Protein AF-A0A8H4UFB1-F1 (afdb_monomer_lite)

Foldseek 3Di:
DDDDDDDDDDDDDDDDDDDDDDDDDDDDDDDDDDDDDDDPDPDPPDPPPPPDPDPPDAAEDECEEAECEEDERHAAECYEYECYEYEQYAYHYNYEYECYEYENYAEAENYEYYCYEYYQYAEYYCYEAYVYEHYNYQEYEQYEHEVYEAECHAYYECYEHELYEYENYDYYVYHYYNYHYDPDD

Radius of gyration: 27.11 Å; chains: 1; bounding box: 73×38×90 Å

Secondary structure (DSSP, 8-state):
----------------------------------------------------------EEEES-EEES-EEESEEEES-EEES-EEEEESEEES-EEES-EEEEEEEEES-EEES-EEEEEEEEES-EEES-EEEEEEEEES-EEES-EEEEEEEEES-EEES-EEEEEEEES-EEES-EEES--

pLDDT: mean 78.72, std 26.55, range [27.14, 98.56]

Structure (mmCIF, N/CA/C/O backbone):
data_AF-A0A8H4UFB1-F1
#
_entry.id   AF-A0A8H4UFB1-F1
#
loop_
_atom_site.group_PDB
_atom_site.id
_atom_site.type_symbol
_atom_site.label_atom_id
_atom_site.label_alt_id
_atom_site.label_comp_id
_atom_site.label_asym_id
_atom_site.label_entity_id
_atom_site.label_seq_id
_atom_site.pdbx_PDB_ins_code
_atom_site.Cartn_x
_atom_site.Cartn_y
_atom_site.Cartn_z
_atom_site.occupancy
_atom_site.B_iso_or_equiv
_atom_site.auth_seq_id
_atom_site.auth_comp_id
_atom_site.auth_asym_id
_atom_site.auth_atom_id
_atom_site.pdbx_PDB_model_num
ATOM 1 N N . MET A 1 1 ? 54.591 18.131 34.976 1.00 41.69 1 MET A N 1
ATOM 2 C CA . MET A 1 1 ? 54.848 16.981 34.087 1.00 41.69 1 MET A CA 1
ATOM 3 C C . MET A 1 1 ? 53.946 17.125 32.877 1.00 41.69 1 MET A C 1
ATOM 5 O O . MET A 1 1 ? 52.737 17.210 33.040 1.00 41.69 1 MET A O 1
ATOM 9 N N . HIS A 1 2 ? 54.560 17.275 31.706 1.00 42.22 2 HIS A N 1
ATOM 10 C CA . HIS A 1 2 ? 53.912 17.339 30.399 1.00 42.22 2 HIS A CA 1
ATOM 11 C C . HIS A 1 2 ? 53.261 15.997 30.060 1.00 42.22 2 HIS A C 1
ATOM 13 O O . HIS A 1 2 ? 53.947 14.981 30.110 1.00 42.22 2 HIS A O 1
ATOM 19 N N . LEU A 1 3 ? 51.997 16.007 29.632 1.00 43.81 3 LEU A N 1
ATOM 20 C CA . LEU A 1 3 ? 51.425 14.931 28.824 1.00 43.81 3 LEU A CA 1
ATOM 21 C C . LEU A 1 3 ? 50.651 15.543 27.654 1.00 43.81 3 LEU A C 1
ATOM 23 O O . LEU A 1 3 ? 49.677 16.275 27.809 1.00 43.81 3 LEU A O 1
ATOM 27 N N . SER A 1 4 ? 51.197 15.278 26.479 1.00 39.12 4 SER A N 1
ATOM 28 C CA . SER A 1 4 ? 50.782 15.660 25.138 1.00 39.12 4 SER A CA 1
ATOM 29 C C . SER A 1 4 ? 49.838 14.613 24.524 1.00 39.12 4 SER A C 1
ATOM 31 O O . SER A 1 4 ? 50.168 13.438 24.589 1.00 39.12 4 SER A O 1
ATOM 33 N N . HIS A 1 5 ? 48.727 15.082 23.923 1.00 43.12 5 HIS A N 1
ATOM 34 C CA . HIS A 1 5 ? 48.086 14.712 22.631 1.00 43.12 5 HIS A CA 1
ATOM 35 C C . HIS A 1 5 ? 47.983 13.221 22.194 1.00 43.12 5 HIS A C 1
ATOM 37 O O . HIS A 1 5 ? 48.953 12.480 22.313 1.00 43.12 5 HIS A O 1
ATOM 43 N N . PRO A 1 6 ? 46.860 12.786 21.562 1.00 46.06 6 PRO A N 1
ATOM 44 C CA . PRO A 1 6 ? 46.657 13.102 20.137 1.00 46.06 6 PRO A CA 1
ATOM 45 C C . PRO A 1 6 ? 45.219 13.404 19.661 1.00 46.06 6 PRO A C 1
ATOM 47 O O . PRO A 1 6 ? 44.218 13.118 20.311 1.00 46.06 6 PRO A O 1
ATOM 50 N N . HIS A 1 7 ? 45.191 14.040 18.486 1.00 46.66 7 HIS A N 1
ATOM 51 C CA . HIS A 1 7 ? 44.065 14.550 17.698 1.00 46.66 7 HIS A CA 1
ATOM 52 C C . HIS A 1 7 ? 43.175 13.475 17.034 1.00 46.66 7 HIS A C 1
ATOM 54 O O . HIS A 1 7 ? 43.612 12.340 16.844 1.00 46.66 7 HIS A O 1
ATOM 60 N N . PRO A 1 8 ? 41.957 13.860 16.594 1.00 41.97 8 PRO A N 1
ATOM 61 C CA . PRO A 1 8 ? 41.052 13.025 15.806 1.00 41.97 8 PRO A CA 1
ATOM 62 C C . PRO A 1 8 ? 41.417 13.006 14.308 1.00 41.97 8 PRO A C 1
ATOM 64 O O . PRO A 1 8 ? 41.731 14.037 13.713 1.00 41.97 8 PRO A O 1
ATOM 67 N N . HIS A 1 9 ? 41.326 11.830 13.678 1.00 36.53 9 HIS A N 1
ATOM 68 C CA . HIS A 1 9 ? 41.533 11.651 12.239 1.00 36.53 9 HIS A CA 1
ATOM 69 C C . HIS A 1 9 ? 40.353 12.201 11.420 1.00 36.53 9 HIS A C 1
ATOM 71 O O . HIS A 1 9 ? 39.248 11.662 11.442 1.00 36.53 9 HIS A O 1
ATOM 77 N N . SER A 1 10 ? 40.635 13.256 10.656 1.00 36.16 10 SER A N 1
ATOM 78 C CA . SER A 1 10 ? 39.862 13.750 9.516 1.00 36.16 10 SER A CA 1
ATOM 79 C C . SER A 1 10 ? 40.487 13.184 8.239 1.00 36.16 10 SER A C 1
ATOM 81 O O . SER A 1 10 ? 41.651 13.457 7.958 1.00 36.16 10 SER A O 1
ATOM 83 N N . HIS A 1 11 ? 39.736 12.402 7.463 1.00 35.47 11 HIS A N 1
ATOM 84 C CA . HIS A 1 11 ? 40.113 12.048 6.092 1.00 35.47 11 HIS A CA 1
ATOM 85 C C . HIS A 1 11 ? 39.115 12.681 5.123 1.00 35.47 11 HIS A C 1
ATOM 87 O O . HIS A 1 11 ? 38.160 12.056 4.663 1.00 35.47 11 HIS A O 1
ATOM 93 N N . ALA A 1 12 ? 39.353 13.960 4.835 1.00 37.94 12 ALA A N 1
ATOM 94 C CA . ALA A 1 12 ? 38.847 14.629 3.649 1.00 37.94 12 ALA A CA 1
ATOM 95 C C . ALA A 1 12 ? 39.772 14.318 2.461 1.00 37.94 12 ALA A C 1
ATOM 97 O O . ALA A 1 12 ? 40.995 14.289 2.580 1.00 37.94 12 ALA A O 1
ATOM 98 N N . ARG A 1 13 ? 39.134 14.026 1.328 1.00 35.81 13 ARG A N 1
ATOM 99 C CA . ARG A 1 13 ? 39.710 13.719 0.018 1.00 35.81 13 ARG A CA 1
ATOM 100 C C . ARG A 1 13 ? 40.421 14.932 -0.576 1.00 35.81 13 ARG A C 1
ATOM 102 O O . ARG A 1 13 ? 39.779 15.963 -0.706 1.00 35.81 13 ARG A O 1
ATOM 109 N N . GLU A 1 14 ? 41.625 14.739 -1.102 1.00 33.53 14 GLU A N 1
ATOM 110 C CA . GLU A 1 14 ? 42.202 15.578 -2.159 1.00 33.53 14 GLU A CA 1
ATOM 111 C C . GLU A 1 14 ? 43.197 14.747 -2.983 1.00 33.53 14 GLU A C 1
ATOM 113 O O . GLU A 1 14 ? 44.271 14.401 -2.506 1.00 33.53 14 GLU A O 1
ATOM 118 N N . ILE A 1 15 ? 42.832 14.413 -4.226 1.00 38.12 15 ILE A N 1
ATOM 119 C CA . ILE A 1 15 ? 43.792 14.182 -5.313 1.00 38.12 15 ILE A CA 1
ATOM 120 C C . ILE A 1 15 ? 43.252 14.916 -6.545 1.00 38.12 15 ILE A C 1
ATOM 122 O O . ILE A 1 15 ? 42.325 14.464 -7.213 1.00 38.12 15 ILE A O 1
ATOM 126 N N . LEU A 1 16 ? 43.813 16.112 -6.718 1.00 35.31 16 LEU A N 1
ATOM 127 C CA . LEU A 1 16 ? 44.251 16.782 -7.943 1.00 35.31 16 LEU A CA 1
ATOM 128 C C . LEU A 1 16 ? 43.458 16.575 -9.242 1.00 35.31 16 LEU A C 1
ATOM 130 O O . LEU A 1 16 ? 43.512 15.542 -9.905 1.00 35.31 16 LEU A O 1
ATOM 134 N N . ALA A 1 17 ? 42.859 17.689 -9.662 1.00 31.62 17 ALA A N 1
ATOM 135 C CA . ALA A 1 17 ? 42.591 18.027 -11.045 1.00 31.62 17 ALA A CA 1
ATOM 136 C C . ALA A 1 17 ? 43.898 18.247 -11.825 1.00 31.62 17 ALA A C 1
ATOM 138 O O . ALA A 1 17 ? 44.827 18.896 -11.345 1.00 31.62 17 ALA A O 1
ATOM 139 N N . SER A 1 18 ? 43.942 17.756 -13.057 1.00 33.78 18 SER A N 1
ATOM 140 C CA . SER A 1 18 ? 44.648 18.381 -14.179 1.00 33.78 18 SER A CA 1
ATOM 141 C C . SER A 1 18 ? 44.266 17.634 -15.453 1.00 33.78 18 SER A C 1
ATOM 143 O O . SER A 1 18 ? 44.433 16.424 -15.537 1.00 33.78 18 SER A O 1
ATOM 145 N N . ILE A 1 19 ? 43.693 18.354 -16.415 1.00 36.75 19 ILE A N 1
ATOM 146 C CA . ILE A 1 19 ? 44.177 18.477 -17.798 1.00 36.75 19 ILE A CA 1
ATOM 147 C C . ILE A 1 19 ? 43.151 19.317 -18.575 1.00 36.75 19 ILE A C 1
ATOM 149 O O . ILE A 1 19 ? 41.950 19.052 -18.565 1.00 36.75 19 ILE A O 1
ATOM 153 N N . ASN A 1 20 ? 43.690 20.375 -19.178 1.00 32.12 20 ASN A N 1
ATOM 154 C CA . ASN A 1 20 ? 43.065 21.378 -20.030 1.00 32.12 20 ASN A CA 1
ATOM 155 C C . ASN A 1 20 ? 42.169 20.790 -21.127 1.00 32.12 20 ASN A C 1
ATOM 157 O O . ASN A 1 20 ? 42.576 19.872 -21.834 1.00 32.12 20 ASN A O 1
ATOM 161 N N . ASN A 1 21 ? 41.019 21.432 -21.340 1.00 33.84 21 ASN A N 1
ATOM 162 C CA . ASN A 1 21 ? 40.306 21.418 -22.611 1.00 33.84 21 ASN A CA 1
ATOM 163 C C . ASN A 1 21 ? 40.541 22.766 -23.291 1.00 33.84 21 ASN A C 1
ATOM 165 O O . ASN A 1 21 ? 40.002 23.775 -22.841 1.00 33.84 21 ASN A O 1
ATOM 169 N N . ASP A 1 22 ? 41.308 22.751 -24.376 1.00 32.09 22 ASP A N 1
ATOM 170 C CA . ASP A 1 22 ? 41.327 23.824 -25.360 1.00 32.09 22 ASP A CA 1
ATOM 171 C C . ASP A 1 22 ? 40.621 23.359 -26.639 1.00 32.09 22 ASP A C 1
ATOM 173 O O . ASP A 1 22 ? 40.807 22.236 -27.105 1.00 32.09 22 ASP A O 1
ATOM 177 N N . HIS A 1 23 ? 39.907 24.319 -27.229 1.00 30.39 23 HIS A N 1
ATOM 178 C CA . HIS A 1 23 ? 39.699 24.486 -28.668 1.00 30.39 23 HIS A CA 1
ATOM 179 C C . HIS A 1 23 ? 38.410 23.936 -29.330 1.00 30.39 23 HIS A C 1
ATOM 181 O O . HIS A 1 23 ? 38.369 22.865 -29.924 1.00 30.39 23 HIS A O 1
ATOM 187 N N . LEU A 1 24 ? 37.410 24.828 -29.307 1.00 30.00 24 LEU A N 1
ATOM 188 C CA . LEU A 1 24 ? 36.665 25.409 -30.443 1.00 30.00 24 LEU A CA 1
ATOM 189 C C . LEU A 1 24 ? 35.664 24.594 -31.294 1.00 30.00 24 LEU A C 1
ATOM 191 O O . LEU A 1 24 ? 35.917 23.545 -31.871 1.00 30.00 24 LEU A O 1
ATOM 195 N N . THR A 1 25 ? 34.520 25.270 -31.408 1.00 34.88 25 THR A N 1
ATOM 196 C CA . THR A 1 25 ? 33.364 25.208 -32.311 1.00 34.88 25 THR A CA 1
ATOM 197 C C . THR A 1 25 ? 33.674 25.082 -33.808 1.00 34.88 25 THR A C 1
ATOM 199 O O . THR A 1 25 ? 34.645 25.680 -34.264 1.00 34.88 25 THR A O 1
ATOM 202 N N . CYS A 1 26 ? 32.757 24.481 -34.585 1.00 27.14 26 CYS A N 1
ATOM 203 C CA . CYS A 1 26 ? 32.025 25.170 -35.670 1.00 27.14 26 CYS A CA 1
ATOM 204 C C . CYS A 1 26 ? 30.972 24.275 -36.364 1.00 27.14 26 CYS A C 1
ATOM 206 O O . CYS A 1 26 ? 31.067 23.052 -36.369 1.00 27.14 26 CYS A O 1
ATOM 208 N N . GLU A 1 27 ? 29.955 24.954 -36.894 1.00 33.03 27 GLU A N 1
ATOM 209 C CA . GLU A 1 27 ? 28.667 24.506 -37.444 1.00 33.03 27 GLU A CA 1
ATOM 210 C C . GLU A 1 27 ? 28.698 23.776 -38.815 1.00 33.03 27 GLU A C 1
ATOM 212 O O . GLU A 1 27 ? 29.749 23.718 -39.455 1.00 33.03 27 GLU A O 1
ATOM 217 N N . PRO A 1 28 ? 27.550 23.216 -39.277 1.00 43.28 28 PRO A N 1
ATOM 218 C CA . PRO A 1 28 ? 27.458 22.311 -40.423 1.00 43.28 28 PRO A CA 1
ATOM 219 C C . PRO A 1 28 ? 26.844 22.959 -41.676 1.00 43.28 28 PRO A C 1
ATOM 221 O O . PRO A 1 28 ? 25.784 23.564 -41.587 1.00 43.28 28 PRO A O 1
ATOM 224 N N . GLU A 1 29 ? 27.383 22.692 -42.870 1.00 31.06 29 GLU A N 1
ATOM 225 C CA . GLU A 1 29 ? 26.638 22.857 -44.130 1.00 31.06 29 GLU A CA 1
ATOM 226 C C . GLU A 1 29 ? 27.119 21.882 -45.216 1.00 31.06 29 GLU A C 1
ATOM 228 O O . GLU A 1 29 ? 28.295 21.840 -45.565 1.00 31.06 29 GLU A O 1
ATOM 233 N N . THR A 1 30 ? 26.201 21.111 -45.804 1.00 31.91 30 THR A N 1
ATOM 234 C CA . THR A 1 30 ? 25.749 21.302 -47.199 1.00 31.91 30 THR A CA 1
ATOM 235 C C . THR A 1 30 ? 24.751 20.213 -47.606 1.00 31.91 30 THR A C 1
ATOM 237 O O . THR A 1 30 ? 24.888 19.031 -47.304 1.00 31.91 30 THR A O 1
ATOM 240 N N . LYS A 1 31 ? 23.692 20.661 -48.284 1.00 36.84 31 LYS A N 1
ATOM 241 C CA . LYS A 1 31 ? 22.629 19.858 -48.896 1.00 36.84 31 LYS A CA 1
ATOM 242 C C . LYS A 1 31 ? 23.105 19.296 -50.236 1.00 36.84 31 LYS A C 1
ATOM 244 O O . LYS A 1 31 ? 23.697 20.030 -51.024 1.00 36.84 31 LYS A O 1
ATOM 249 N N . THR A 1 32 ? 22.688 18.083 -50.590 1.00 32.41 32 THR A N 1
ATOM 250 C CA . THR A 1 32 ? 22.491 17.707 -52.000 1.00 32.41 32 THR A CA 1
ATOM 251 C C . THR A 1 32 ? 21.340 16.712 -52.113 1.00 32.41 32 THR A C 1
ATOM 253 O O . THR A 1 32 ? 21.101 15.913 -51.211 1.00 32.41 32 THR A O 1
ATOM 256 N N . LYS A 1 33 ? 20.556 16.886 -53.176 1.00 34.69 33 LYS A N 1
ATOM 257 C CA . LYS A 1 33 ? 19.257 16.272 -53.442 1.00 34.69 33 LYS A CA 1
ATOM 258 C C . LYS A 1 33 ? 19.380 14.944 -54.202 1.00 34.69 33 LYS A C 1
ATOM 260 O O . LYS A 1 33 ? 20.370 14.705 -54.882 1.00 34.69 33 LYS A O 1
ATOM 265 N N . ASP A 1 34 ? 18.251 14.240 -54.165 1.00 30.45 34 ASP A N 1
ATOM 266 C CA . ASP A 1 34 ? 17.651 13.391 -55.200 1.00 30.45 34 ASP A CA 1
ATOM 267 C C . ASP A 1 34 ? 17.823 11.865 -55.152 1.00 30.45 34 ASP A C 1
ATOM 269 O O . ASP A 1 34 ? 18.910 11.295 -55.142 1.00 30.45 34 ASP A O 1
ATOM 273 N N . SER A 1 35 ? 16.641 11.259 -55.312 1.00 34.88 35 SER A N 1
ATOM 274 C CA . SER A 1 35 ? 16.303 9.971 -55.921 1.00 34.88 35 SER A CA 1
ATOM 275 C C . SER A 1 35 ? 15.863 8.841 -54.987 1.00 34.88 35 SER A C 1
ATOM 277 O O . SER A 1 35 ? 16.214 8.758 -53.815 1.00 34.88 35 SER A O 1
ATOM 279 N N . ALA A 1 36 ? 14.921 8.079 -55.530 1.00 35.62 36 ALA A N 1
ATOM 280 C CA . ALA A 1 36 ? 13.810 7.447 -54.853 1.00 35.62 36 ALA A CA 1
ATOM 281 C C . ALA A 1 36 ? 14.015 5.953 -54.581 1.00 35.62 36 ALA A C 1
ATOM 283 O O . ALA A 1 36 ? 14.754 5.275 -55.285 1.00 35.62 36 ALA A O 1
ATOM 284 N N . ASP A 1 37 ? 13.198 5.492 -53.635 1.00 33.91 37 ASP A N 1
ATOM 285 C CA . ASP A 1 37 ? 12.622 4.155 -53.497 1.00 33.91 37 ASP A CA 1
ATOM 286 C C . ASP A 1 37 ? 13.503 2.947 -53.139 1.00 33.91 37 ASP A C 1
ATOM 288 O O . ASP A 1 37 ? 14.612 2.749 -53.614 1.00 33.91 37 ASP A O 1
ATOM 292 N N . LEU A 1 38 ? 12.874 2.081 -52.330 1.00 37.94 38 LEU A N 1
ATOM 293 C CA . LEU A 1 38 ? 13.265 0.717 -51.948 1.00 37.94 38 LEU A CA 1
ATOM 294 C C . LEU A 1 38 ? 14.374 0.578 -50.890 1.00 37.94 38 LEU A C 1
ATOM 296 O O . LEU A 1 38 ? 15.530 0.296 -51.180 1.00 37.94 38 LEU A O 1
ATOM 300 N N . ASN A 1 39 ? 13.975 0.612 -49.614 1.00 35.47 39 ASN A N 1
ATOM 301 C CA . ASN A 1 39 ? 13.876 -0.601 -48.783 1.00 35.47 39 ASN A CA 1
ATOM 302 C C . ASN A 1 39 ? 13.649 -0.238 -47.311 1.00 35.47 39 ASN A C 1
ATOM 304 O O . ASN A 1 39 ? 14.507 0.303 -46.618 1.00 35.47 39 ASN A O 1
ATOM 308 N N . ARG A 1 40 ? 12.462 -0.598 -46.816 1.00 41.53 40 ARG A N 1
ATOM 309 C CA . ARG A 1 40 ? 12.080 -0.563 -45.405 1.00 41.53 40 ARG A CA 1
ATOM 310 C C . ARG A 1 40 ? 12.801 -1.690 -44.662 1.00 41.53 40 ARG A C 1
ATOM 312 O O . ARG A 1 40 ? 12.218 -2.729 -44.381 1.00 41.53 40 ARG A O 1
ATOM 319 N N . VAL A 1 41 ? 14.061 -1.459 -44.323 1.00 38.38 41 VAL A N 1
ATOM 320 C CA . VAL A 1 41 ? 14.744 -2.150 -43.230 1.00 38.38 41 VAL A CA 1
ATOM 321 C C . VAL A 1 41 ? 14.937 -1.087 -42.160 1.00 38.38 41 VAL A C 1
ATOM 323 O O . VAL A 1 41 ? 15.748 -0.182 -42.317 1.00 38.38 41 VAL A O 1
ATOM 326 N N . LEU A 1 42 ? 14.121 -1.132 -41.102 1.00 42.78 42 LEU A N 1
ATOM 327 C CA . LEU A 1 42 ? 14.399 -0.350 -39.900 1.00 42.78 42 LEU A CA 1
ATOM 328 C C . LEU A 1 42 ? 15.681 -0.924 -39.303 1.00 42.78 42 LEU A C 1
ATOM 330 O O . LEU A 1 42 ? 15.660 -1.926 -38.591 1.00 42.78 42 LEU A O 1
ATOM 334 N N . SER A 1 43 ? 16.795 -0.309 -39.679 1.00 38.72 43 SER A N 1
ATOM 335 C CA . SER A 1 43 ? 18.107 -0.518 -39.103 1.00 38.72 43 SER A CA 1
ATOM 336 C C . SER A 1 43 ? 17.990 -0.455 -37.584 1.00 38.72 43 SER A C 1
ATOM 338 O O . SER A 1 43 ? 17.584 0.567 -37.028 1.00 38.72 43 SER A O 1
ATOM 340 N N . LEU A 1 44 ? 18.353 -1.556 -36.920 1.00 53.50 44 LEU A N 1
ATOM 341 C CA . LEU A 1 44 ? 18.782 -1.540 -35.529 1.00 53.50 44 LEU A CA 1
ATOM 342 C C . LEU A 1 44 ? 19.933 -0.533 -35.427 1.00 53.50 44 LEU A C 1
ATOM 344 O O . LEU A 1 44 ? 21.085 -0.858 -35.703 1.00 53.50 44 LEU A O 1
ATOM 348 N N . SER A 1 45 ? 19.622 0.709 -35.072 1.00 41.62 45 SER A N 1
ATOM 349 C CA . SER A 1 45 ? 20.634 1.704 -34.762 1.00 41.62 45 SER A CA 1
ATOM 350 C C . SER A 1 45 ? 21.106 1.473 -33.332 1.00 41.62 45 SER A C 1
ATOM 352 O O . SER A 1 45 ? 20.448 1.864 -32.372 1.00 41.62 45 SER A O 1
ATOM 354 N N . SER A 1 46 ? 22.252 0.803 -33.254 1.00 43.44 46 SER A N 1
ATOM 355 C CA . SER A 1 46 ? 23.358 1.121 -32.356 1.00 43.44 46 SER A CA 1
ATOM 356 C C . SER A 1 46 ? 23.016 1.218 -30.871 1.00 43.44 46 SER A C 1
ATOM 358 O O . SER A 1 46 ? 22.670 2.274 -30.345 1.00 43.44 46 SER A O 1
ATOM 360 N N . ILE A 1 47 ? 23.246 0.105 -30.174 1.00 52.38 47 ILE A N 1
ATOM 361 C CA . ILE A 1 47 ? 23.509 0.087 -28.735 1.00 52.38 47 ILE A CA 1
ATOM 362 C C . ILE A 1 47 ? 24.776 0.924 -28.515 1.00 52.38 47 ILE A C 1
ATOM 364 O O . ILE A 1 47 ? 25.892 0.435 -28.681 1.00 52.38 47 ILE A O 1
ATOM 368 N N . SER A 1 48 ? 24.617 2.210 -28.198 1.00 44.44 48 SER A N 1
ATOM 369 C CA . SER A 1 48 ? 25.716 3.005 -27.666 1.00 44.44 48 SER A CA 1
ATOM 370 C C . SER A 1 48 ? 25.853 2.659 -26.188 1.00 44.44 48 SER A C 1
ATOM 372 O O . SER A 1 48 ? 25.115 3.171 -25.342 1.00 44.44 48 SER A O 1
ATOM 374 N N . SER A 1 49 ? 26.788 1.763 -25.889 1.00 51.88 49 SER A N 1
ATOM 375 C CA . SER A 1 49 ? 27.297 1.505 -24.545 1.00 51.88 49 SER A CA 1
ATOM 376 C C . SER A 1 49 ? 28.040 2.748 -24.053 1.00 51.88 49 SER A C 1
ATOM 378 O O . SER A 1 49 ? 29.260 2.839 -24.140 1.00 51.88 49 SER A O 1
ATOM 380 N N . ALA A 1 50 ? 27.290 3.747 -23.597 1.00 45.97 50 ALA A N 1
ATOM 381 C CA . ALA A 1 50 ? 27.833 4.895 -22.896 1.00 45.97 50 ALA A CA 1
ATOM 382 C C . ALA A 1 50 ? 27.639 4.661 -21.397 1.00 45.97 50 ALA A C 1
ATOM 384 O O . ALA A 1 50 ? 26.629 5.067 -20.817 1.00 45.97 50 ALA A O 1
ATOM 385 N N . ASP A 1 51 ? 28.629 4.002 -20.788 1.00 54.47 51 ASP A N 1
ATOM 386 C CA . ASP A 1 51 ? 28.882 4.043 -19.347 1.00 54.47 51 ASP A CA 1
ATOM 387 C C . ASP A 1 51 ? 29.195 5.495 -18.962 1.00 54.47 51 ASP A C 1
ATOM 389 O O . ASP A 1 51 ? 30.335 5.951 -18.867 1.00 54.47 51 ASP A O 1
ATOM 393 N N . THR A 1 52 ? 28.131 6.269 -18.803 1.00 50.81 52 THR A N 1
ATOM 394 C CA . THR A 1 52 ? 28.171 7.584 -18.192 1.00 50.81 52 THR A CA 1
ATOM 395 C C . THR A 1 52 ? 27.875 7.364 -16.723 1.00 50.81 52 THR A C 1
ATOM 397 O O . THR A 1 52 ? 26.814 6.856 -16.368 1.00 50.81 52 THR A O 1
ATOM 400 N N . LYS A 1 53 ? 28.842 7.704 -15.861 1.00 55.09 53 LYS A N 1
ATOM 401 C CA . LYS A 1 53 ? 28.660 7.814 -14.408 1.00 55.09 53 LYS A CA 1
ATOM 402 C C . LYS A 1 53 ? 27.323 8.502 -14.140 1.00 55.09 53 LYS A C 1
ATOM 404 O O . LYS A 1 53 ? 27.217 9.721 -14.272 1.00 55.09 53 LYS A O 1
ATOM 409 N N . SER A 1 54 ? 26.312 7.705 -13.806 1.00 51.03 54 SER A N 1
ATOM 410 C CA . SER A 1 54 ? 24.959 8.191 -13.598 1.00 51.03 54 SER A CA 1
ATOM 411 C C . SER A 1 54 ? 24.984 9.042 -12.338 1.00 51.03 54 SER A C 1
ATOM 413 O O . SER A 1 54 ? 25.001 8.525 -11.223 1.00 51.03 54 SER A O 1
ATOM 415 N N . SER A 1 55 ? 24.947 10.365 -12.503 1.00 56.81 55 SER A N 1
ATOM 416 C CA . SER A 1 55 ? 24.301 11.220 -11.509 1.00 56.81 55 SER A CA 1
ATOM 417 C C . SER A 1 55 ? 22.969 10.555 -11.150 1.00 56.81 55 SER A C 1
ATOM 419 O O . SER A 1 55 ? 22.334 10.006 -12.046 1.00 56.81 55 SER A O 1
ATOM 421 N N . ASN A 1 56 ? 22.610 10.481 -9.864 1.00 61.28 56 ASN A N 1
ATOM 422 C CA . ASN A 1 56 ? 21.423 9.780 -9.347 1.00 61.28 56 ASN A CA 1
ATOM 423 C C . ASN A 1 56 ? 20.140 10.178 -10.101 1.00 61.28 56 ASN A C 1
ATOM 425 O O . ASN A 1 56 ? 19.372 11.030 -9.654 1.00 61.28 56 ASN A O 1
ATOM 429 N N . SER A 1 57 ? 19.917 9.586 -11.267 1.00 69.88 57 SER A N 1
ATOM 430 C CA . SER A 1 57 ? 18.807 9.891 -12.140 1.00 69.88 57 SER A CA 1
ATOM 431 C C . SER A 1 57 ? 17.744 8.877 -11.783 1.00 69.88 57 SER A C 1
ATOM 433 O O . SER A 1 57 ? 17.779 7.707 -12.155 1.00 69.88 57 SER A O 1
ATOM 435 N N . GLU A 1 58 ? 16.835 9.310 -10.917 1.00 85.81 58 GLU A N 1
ATOM 436 C CA . GLU A 1 58 ? 15.692 8.495 -10.554 1.00 85.81 58 GLU A CA 1
ATOM 437 C C . GLU A 1 58 ? 14.927 8.113 -11.827 1.00 85.81 58 GLU A C 1
ATOM 439 O O . GLU A 1 58 ? 14.451 8.975 -12.573 1.00 85.81 58 GLU A O 1
ATOM 444 N N . THR A 1 59 ? 14.773 6.812 -12.078 1.00 93.75 59 THR A N 1
ATOM 445 C CA . THR A 1 59 ? 13.990 6.353 -13.226 1.00 93.75 59 THR A CA 1
ATOM 446 C C . THR A 1 59 ? 12.520 6.679 -12.978 1.00 93.75 59 THR A C 1
ATOM 448 O O . THR A 1 59 ? 11.943 6.295 -11.958 1.00 93.75 59 THR A O 1
ATOM 451 N N . HIS A 1 60 ? 11.885 7.409 -13.896 1.00 95.56 60 HIS A N 1
ATOM 452 C CA . HIS A 1 60 ? 10.481 7.801 -13.786 1.00 95.56 60 HIS A CA 1
ATOM 453 C C . HIS A 1 60 ? 9.643 7.175 -14.899 1.00 95.56 60 HIS A C 1
ATOM 455 O O . HIS A 1 60 ? 9.724 7.579 -16.055 1.00 95.56 60 HIS A O 1
ATOM 461 N N . ILE A 1 61 ? 8.733 6.282 -14.525 1.00 96.38 61 ILE A N 1
ATOM 462 C CA . ILE A 1 61 ? 7.795 5.636 -15.441 1.00 96.38 61 ILE A CA 1
ATOM 463 C C . ILE A 1 61 ? 6.430 6.301 -15.287 1.00 96.38 61 ILE A C 1
ATOM 465 O O . ILE A 1 61 ? 5.821 6.278 -14.209 1.00 96.38 61 ILE A O 1
ATOM 469 N N . ARG A 1 62 ? 5.945 6.944 -16.354 1.00 97.38 62 ARG A N 1
ATOM 470 C CA . ARG A 1 62 ? 4.737 7.775 -16.299 1.00 97.38 62 ARG A CA 1
ATOM 471 C C . ARG A 1 62 ? 3.800 7.500 -17.462 1.00 97.38 62 ARG A C 1
ATOM 473 O O . ARG A 1 62 ? 4.235 7.552 -18.602 1.00 97.38 62 ARG A O 1
ATOM 480 N N . ARG A 1 63 ? 2.499 7.347 -17.178 1.00 97.38 63 ARG A N 1
ATOM 481 C CA . ARG A 1 63 ? 1.455 7.160 -18.211 1.00 97.38 63 ARG A CA 1
ATOM 482 C C . ARG A 1 63 ? 1.699 5.939 -19.102 1.00 97.38 63 ARG A C 1
ATOM 484 O O . ARG A 1 63 ? 1.365 5.954 -20.281 1.00 97.38 63 ARG A O 1
ATOM 491 N N . CYS A 1 64 ? 2.263 4.884 -18.524 1.00 97.50 64 CYS A N 1
ATOM 492 C CA . CYS A 1 64 ? 2.580 3.655 -19.242 1.00 97.50 64 CYS A CA 1
ATOM 493 C C . CYS A 1 64 ? 1.543 2.568 -18.954 1.00 97.50 64 CYS A C 1
ATOM 495 O O . CYS A 1 64 ? 0.922 2.558 -17.888 1.00 97.50 64 CYS A O 1
ATOM 497 N N . LYS A 1 65 ? 1.406 1.632 -19.893 1.00 98.06 65 LYS A N 1
ATOM 498 C CA . LYS A 1 65 ? 0.770 0.333 -19.674 1.00 98.06 65 LYS A CA 1
ATOM 499 C C . LYS A 1 65 ? 1.880 -0.705 -19.622 1.00 98.06 65 LYS A C 1
ATOM 501 O O . LYS A 1 65 ? 2.675 -0.783 -20.551 1.00 98.06 65 LYS A O 1
ATOM 506 N N . ILE A 1 66 ? 1.965 -1.426 -18.517 1.00 97.38 66 ILE A N 1
ATOM 507 C CA . ILE A 1 66 ? 3.039 -2.366 -18.221 1.00 97.38 66 ILE A CA 1
ATOM 508 C C . ILE A 1 66 ? 2.374 -3.702 -17.929 1.00 97.38 66 ILE A C 1
ATOM 510 O O . ILE A 1 66 ? 1.441 -3.777 -17.129 1.00 97.38 66 ILE A O 1
ATOM 514 N N . ALA A 1 67 ? 2.821 -4.739 -18.615 1.00 97.56 67 ALA A N 1
ATOM 515 C CA . ALA A 1 67 ? 2.271 -6.076 -18.491 1.00 97.56 67 ALA A CA 1
ATOM 516 C C . ALA A 1 67 ? 3.415 -7.084 -18.494 1.00 97.56 67 ALA A C 1
ATOM 518 O O . ALA A 1 67 ? 4.408 -6.860 -19.190 1.00 97.56 67 ALA A O 1
ATOM 519 N N . PHE A 1 68 ? 3.281 -8.169 -17.728 1.00 97.62 68 PHE A N 1
ATOM 520 C CA . PHE A 1 68 ? 4.228 -9.293 -17.741 1.00 97.62 68 PHE A CA 1
ATOM 521 C C . PHE A 1 68 ? 5.691 -8.859 -17.569 1.00 97.62 68 PHE A C 1
ATOM 523 O O . PHE A 1 68 ? 6.587 -9.345 -18.255 1.00 97.62 68 PHE A O 1
ATOM 530 N N . SER A 1 69 ? 5.924 -7.870 -16.705 1.00 97.19 69 SER A N 1
ATOM 531 C CA . SER A 1 69 ? 7.217 -7.196 -16.583 1.00 97.19 69 SER A CA 1
ATOM 532 C C . SER A 1 69 ? 7.707 -7.170 -15.140 1.00 97.19 69 SER A C 1
ATOM 534 O O . SER A 1 69 ? 6.922 -7.238 -14.195 1.00 97.19 69 SER A O 1
ATOM 536 N N . SER A 1 70 ? 9.016 -6.990 -14.972 1.00 97.06 70 SER A N 1
ATOM 537 C CA . SER A 1 70 ? 9.632 -6.704 -13.678 1.00 97.06 70 SER A CA 1
ATOM 538 C C . SER A 1 70 ? 10.175 -5.280 -13.673 1.00 97.06 70 SER A C 1
ATOM 540 O O . SER A 1 70 ? 10.981 -4.924 -14.532 1.00 97.06 70 SER A O 1
ATOM 542 N N . LEU A 1 71 ? 9.720 -4.454 -12.730 1.00 95.81 71 LEU A N 1
ATOM 543 C CA . LEU A 1 71 ? 10.230 -3.098 -12.529 1.00 95.81 71 LEU A CA 1
ATOM 544 C C . LEU A 1 71 ? 10.951 -3.016 -11.193 1.00 95.81 71 LEU A C 1
ATOM 546 O O . LEU A 1 71 ? 10.421 -3.436 -10.161 1.00 95.81 71 LEU A O 1
ATOM 550 N N . LYS A 1 72 ? 12.122 -2.386 -11.214 1.00 96.12 72 LYS A N 1
ATOM 551 C CA . LYS A 1 72 ? 12.934 -2.154 -10.028 1.00 96.12 72 LYS A CA 1
ATOM 552 C C . LYS A 1 72 ? 13.409 -0.707 -9.958 1.00 96.12 72 LYS A C 1
ATOM 554 O O . LYS A 1 72 ? 13.542 -0.059 -10.997 1.00 96.12 72 LYS A O 1
ATOM 559 N N . ASP A 1 73 ? 13.620 -0.203 -8.743 1.00 94.88 73 ASP A N 1
ATOM 560 C CA . ASP A 1 73 ? 14.330 1.056 -8.467 1.00 94.88 73 ASP A CA 1
ATOM 561 C C . ASP A 1 73 ? 13.769 2.261 -9.256 1.00 94.88 73 ASP A C 1
ATOM 563 O O . ASP A 1 73 ? 14.487 3.144 -9.720 1.00 94.88 73 ASP A O 1
ATOM 567 N N . SER A 1 74 ? 12.442 2.280 -9.437 1.00 94.75 74 SER A N 1
ATOM 568 C CA . SER A 1 74 ? 11.745 3.216 -10.324 1.00 94.75 74 SER A CA 1
ATOM 569 C C . SER A 1 74 ? 10.572 3.916 -9.638 1.00 94.75 74 SER A C 1
ATOM 571 O O . SER A 1 74 ? 9.874 3.374 -8.784 1.00 94.75 74 SER A O 1
ATOM 573 N N . ASN A 1 75 ? 10.291 5.142 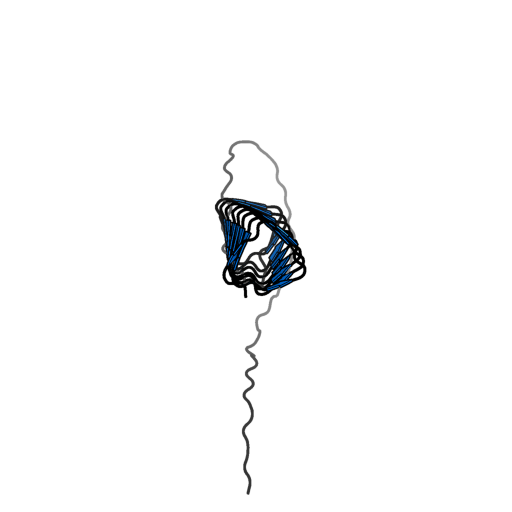-10.058 1.00 96.44 75 ASN A N 1
ATOM 574 C CA . ASN A 1 75 ? 9.120 5.902 -9.650 1.00 96.44 75 ASN A CA 1
ATOM 575 C C . ASN A 1 75 ? 7.979 5.684 -10.643 1.00 96.44 75 ASN A C 1
ATOM 577 O O . ASN A 1 75 ? 8.074 6.093 -11.801 1.00 96.44 75 ASN A O 1
ATOM 581 N N . LEU A 1 76 ? 6.857 5.143 -10.177 1.00 97.12 76 LEU A N 1
ATOM 582 C CA . LEU A 1 76 ? 5.684 4.891 -11.003 1.00 97.12 76 LEU A CA 1
ATOM 583 C C . LEU A 1 76 ? 4.616 5.969 -10.794 1.00 97.12 76 LEU A C 1
ATOM 585 O O . LEU A 1 76 ? 4.205 6.254 -9.664 1.00 97.12 76 LEU A O 1
ATOM 589 N N . LYS A 1 77 ? 4.114 6.564 -11.881 1.00 97.88 77 LYS A N 1
ATOM 590 C CA . LYS A 1 77 ? 3.055 7.577 -11.796 1.00 97.88 77 LYS A CA 1
ATOM 591 C C . LYS A 1 77 ? 2.041 7.494 -12.931 1.00 97.88 77 LYS A C 1
ATOM 593 O O . LYS A 1 77 ? 2.399 7.670 -14.089 1.00 97.88 77 LYS A O 1
ATOM 598 N N . ARG A 1 78 ? 0.750 7.425 -12.593 1.00 97.94 78 ARG A N 1
ATOM 599 C CA . ARG A 1 78 ? -0.353 7.409 -13.577 1.00 97.94 78 ARG A CA 1
ATOM 600 C C . ARG A 1 78 ? -0.224 6.267 -14.582 1.00 97.94 78 ARG A C 1
ATOM 602 O O . ARG A 1 78 ? -0.465 6.481 -15.762 1.00 97.94 78 ARG A O 1
ATOM 609 N N . SER A 1 79 ? 0.202 5.097 -14.129 1.00 98.12 79 SER A N 1
ATOM 610 C CA . SER A 1 79 ? 0.434 3.945 -15.001 1.00 98.12 79 SER A CA 1
ATOM 611 C C . SER A 1 79 ? -0.529 2.813 -14.673 1.00 98.12 79 SER A C 1
ATOM 613 O O . SER A 1 79 ? -1.065 2.752 -13.566 1.00 98.12 79 SER A O 1
ATOM 615 N N . VAL A 1 80 ? -0.729 1.924 -15.636 1.00 98.44 80 VAL A N 1
ATOM 616 C CA . VAL A 1 80 ? -1.457 0.668 -15.459 1.00 98.44 80 VAL A CA 1
ATOM 617 C C . VAL A 1 80 ? -0.435 -0.458 -15.467 1.00 98.44 80 VAL A C 1
ATOM 619 O O . VAL A 1 80 ? 0.389 -0.519 -16.377 1.00 98.44 80 VAL A O 1
ATOM 622 N N . VAL A 1 81 ? -0.459 -1.304 -14.446 1.00 98.19 81 VAL A N 1
ATOM 623 C CA . VAL A 1 81 ? 0.452 -2.435 -14.274 1.00 98.19 81 VAL A CA 1
ATOM 624 C C . VAL A 1 81 ? -0.379 -3.694 -14.098 1.00 98.19 81 VAL A C 1
ATOM 626 O O . VAL A 1 81 ? -1.311 -3.697 -13.305 1.00 98.19 81 VAL A O 1
ATOM 629 N N . THR A 1 82 ? -0.048 -4.743 -14.838 1.00 98.44 82 THR A N 1
ATOM 630 C CA . THR A 1 82 ? -0.799 -6.005 -14.845 1.00 98.44 82 THR A CA 1
ATOM 631 C C . THR A 1 82 ? 0.179 -7.175 -14.844 1.00 98.44 82 THR A C 1
ATOM 633 O O . THR A 1 82 ? 1.21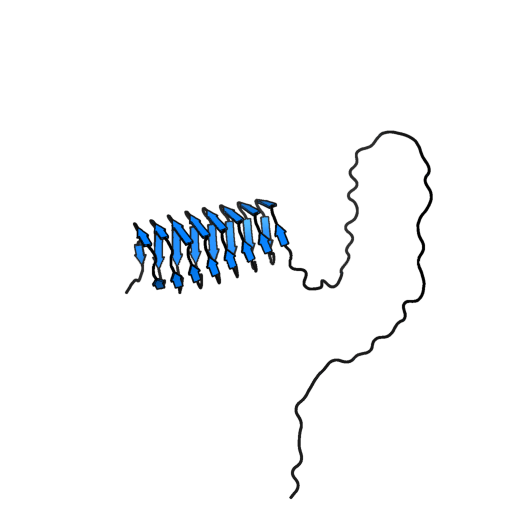8 -7.081 -15.505 1.00 98.44 82 THR A O 1
ATOM 636 N N . ASN A 1 83 ? -0.103 -8.256 -14.113 1.00 98.31 83 ASN A N 1
ATOM 637 C CA . ASN A 1 83 ? 0.723 -9.476 -14.109 1.00 98.31 83 ASN A CA 1
ATOM 638 C C . ASN A 1 83 ? 2.232 -9.203 -13.982 1.00 98.31 83 ASN A C 1
ATOM 640 O O . ASN A 1 83 ? 3.033 -9.711 -14.764 1.00 98.31 83 ASN A O 1
ATOM 644 N N . SER A 1 84 ? 2.625 -8.300 -13.086 1.00 98.19 84 SER A N 1
ATOM 645 C CA . SER A 1 84 ? 3.995 -7.783 -13.024 1.00 98.19 84 SER A CA 1
ATOM 646 C C . SER A 1 84 ? 4.558 -7.820 -11.607 1.00 98.19 84 SER A C 1
ATOM 648 O O . SER A 1 84 ? 3.830 -7.900 -10.616 1.00 98.19 84 SER A O 1
ATOM 650 N N . THR A 1 85 ? 5.879 -7.715 -11.506 1.00 98.12 85 THR A N 1
ATOM 651 C CA . THR A 1 85 ? 6.598 -7.640 -10.231 1.00 98.12 85 THR A CA 1
ATOM 652 C C . THR A 1 85 ? 7.229 -6.263 -10.063 1.00 98.12 85 THR A C 1
ATOM 654 O O . THR A 1 85 ? 8.004 -5.820 -10.906 1.00 98.12 85 THR A O 1
ATOM 657 N N . LEU A 1 86 ? 6.897 -5.566 -8.978 1.00 97.38 86 LEU A N 1
ATOM 658 C CA . LEU A 1 86 ? 7.408 -4.236 -8.649 1.00 97.38 86 LEU A CA 1
ATOM 659 C C . LEU A 1 86 ? 8.245 -4.326 -7.371 1.00 97.38 86 LEU A C 1
ATOM 661 O O . LEU A 1 86 ? 7.693 -4.606 -6.311 1.00 97.38 86 LEU A O 1
ATOM 665 N N . ALA A 1 87 ? 9.550 -4.071 -7.451 1.00 97.25 87 ALA A N 1
ATOM 666 C CA . ALA A 1 87 ? 10.463 -4.224 -6.318 1.00 97.25 87 ALA A CA 1
ATOM 667 C C . ALA A 1 87 ? 11.275 -2.955 -6.035 1.00 97.25 87 ALA A C 1
ATOM 669 O O . ALA A 1 87 ? 11.890 -2.388 -6.936 1.00 97.25 87 ALA A O 1
ATOM 670 N N . THR A 1 88 ? 11.325 -2.528 -4.773 1.00 95.88 88 THR A N 1
ATOM 671 C CA . THR A 1 88 ? 12.146 -1.381 -4.339 1.00 95.88 88 THR A CA 1
ATOM 672 C C . THR A 1 88 ? 11.741 -0.084 -5.052 1.00 95.88 88 THR A C 1
ATOM 674 O O . THR A 1 88 ? 12.551 0.602 -5.669 1.00 95.88 88 THR A O 1
ATOM 677 N N . LEU A 1 89 ? 10.448 0.260 -5.016 1.00 95.94 89 LEU A N 1
ATOM 678 C CA . LEU A 1 89 ? 9.967 1.507 -5.621 1.00 95.94 89 LEU A CA 1
ATOM 679 C C . LEU A 1 89 ? 9.892 2.619 -4.563 1.00 95.94 89 LEU A C 1
ATOM 681 O O . LEU A 1 89 ? 9.136 2.496 -3.589 1.00 95.94 89 LEU A O 1
ATOM 685 N N . PRO A 1 90 ? 10.565 3.765 -4.782 1.00 96.00 90 PRO A N 1
ATOM 686 C CA . PRO A 1 90 ? 10.433 4.918 -3.896 1.00 96.00 90 PRO A CA 1
ATOM 687 C C . PRO A 1 90 ? 9.022 5.513 -3.908 1.00 96.00 90 PRO A C 1
ATOM 689 O O . PRO A 1 90 ? 8.535 6.056 -2.915 1.00 96.00 90 PRO A O 1
ATOM 692 N N . SER A 1 91 ? 8.329 5.450 -5.046 1.00 96.19 91 SER A N 1
ATOM 693 C CA . SER A 1 91 ? 7.001 6.039 -5.148 1.00 96.19 91 SER A CA 1
ATOM 694 C C . SER A 1 91 ? 6.140 5.396 -6.217 1.00 96.19 91 SER A C 1
ATOM 696 O O . SER A 1 91 ? 6.533 5.302 -7.376 1.00 96.19 91 SER A O 1
ATOM 698 N N . VAL A 1 92 ? 4.910 5.066 -5.837 1.00 97.69 92 VAL A N 1
ATOM 699 C CA . VAL A 1 92 ? 3.845 4.619 -6.730 1.00 97.69 92 VAL A CA 1
ATOM 700 C C . VAL A 1 92 ? 2.637 5.523 -6.520 1.00 97.69 92 VAL A C 1
ATOM 702 O O . VAL A 1 92 ? 2.062 5.582 -5.428 1.00 97.69 92 VAL A O 1
ATOM 705 N N . LYS A 1 93 ? 2.256 6.288 -7.549 1.00 97.88 93 LYS A N 1
ATOM 706 C CA . LYS A 1 93 ? 1.212 7.313 -7.420 1.00 97.88 93 LYS A CA 1
ATOM 707 C C . LYS A 1 93 ? 0.197 7.302 -8.558 1.00 97.88 93 LYS A C 1
ATOM 709 O O . LYS A 1 93 ? 0.584 7.373 -9.719 1.00 97.88 93 LYS A O 1
ATOM 714 N N . TRP A 1 94 ? -1.098 7.388 -8.243 1.00 98.19 94 TRP A N 1
ATOM 715 C CA . TRP A 1 94 ? -2.175 7.437 -9.254 1.00 98.19 94 TRP A CA 1
ATOM 716 C C . TRP A 1 94 ? -2.165 6.257 -10.236 1.00 98.19 94 TRP A C 1
ATOM 718 O O . TRP A 1 94 ? -2.568 6.424 -11.382 1.00 98.19 94 TRP A O 1
ATOM 728 N N . SER A 1 95 ? -1.649 5.104 -9.821 1.00 98.12 95 SER A N 1
ATOM 729 C CA . SER A 1 95 ? -1.499 3.940 -10.694 1.00 98.12 95 SER A CA 1
ATOM 730 C C . SER A 1 95 ? -2.562 2.895 -10.394 1.00 98.12 95 SER A C 1
ATOM 732 O O . SER A 1 95 ? -3.016 2.785 -9.256 1.00 98.12 95 SER A O 1
ATOM 734 N N . HIS A 1 96 ? -2.933 2.131 -11.413 1.00 98.44 96 HIS A N 1
ATOM 735 C CA . HIS A 1 96 ? -3.780 0.957 -11.271 1.00 98.44 96 HIS A CA 1
ATOM 736 C C . HIS A 1 96 ? -2.917 -0.287 -11.439 1.00 98.44 96 HIS A C 1
ATOM 738 O O . HIS A 1 96 ? -2.120 -0.349 -12.374 1.00 98.44 96 HIS A O 1
ATOM 744 N N . ILE A 1 97 ? -3.008 -1.214 -10.498 1.00 98.31 97 ILE A N 1
ATOM 745 C CA . ILE A 1 97 ? -2.137 -2.375 -10.416 1.00 98.31 97 ILE A CA 1
ATOM 746 C C . ILE A 1 97 ? -3.019 -3.591 -10.185 1.00 98.31 97 ILE A C 1
ATOM 748 O O . ILE A 1 97 ? -3.722 -3.634 -9.175 1.00 98.31 97 ILE A O 1
ATOM 752 N N . THR A 1 98 ? -2.980 -4.539 -11.115 1.00 98.56 98 THR A N 1
ATOM 753 C CA . THR A 1 98 ? -3.775 -5.768 -11.058 1.00 98.56 98 THR A CA 1
ATOM 754 C C . THR A 1 98 ? -2.874 -6.992 -11.108 1.00 98.56 98 THR A C 1
ATOM 756 O O . THR A 1 98 ? -1.837 -6.965 -11.783 1.00 98.56 98 THR A O 1
ATOM 759 N N . ASP A 1 99 ? -3.236 -8.047 -10.380 1.00 98.25 99 ASP A N 1
ATOM 760 C CA . ASP A 1 99 ? -2.601 -9.373 -10.472 1.00 98.25 99 ASP A CA 1
ATOM 761 C C . ASP A 1 99 ? -1.071 -9.319 -10.333 1.00 98.25 99 ASP A C 1
ATOM 763 O O . ASP A 1 99 ? -0.311 -9.986 -11.033 1.00 98.25 99 ASP A O 1
ATOM 767 N N . SER A 1 100 ? -0.587 -8.410 -9.492 1.00 98.31 100 SER A N 1
ATOM 768 C CA . SER A 1 100 ? 0.825 -8.044 -9.436 1.00 98.31 100 SER A CA 1
ATOM 769 C C . SER A 1 100 ? 1.356 -8.153 -8.021 1.00 98.31 100 SER A C 1
ATOM 771 O O . SER A 1 100 ? 0.632 -7.983 -7.039 1.00 98.31 100 SER A O 1
ATOM 773 N N . THR A 1 101 ? 2.660 -8.384 -7.925 1.00 98.44 101 THR A N 1
ATOM 774 C CA . THR A 1 101 ? 3.360 -8.429 -6.642 1.00 98.44 101 THR A CA 1
ATOM 775 C C . THR A 1 101 ? 4.170 -7.157 -6.446 1.00 98.44 101 THR A C 1
ATOM 777 O O . THR A 1 101 ? 4.935 -6.759 -7.325 1.00 98.44 101 THR A O 1
ATOM 780 N N . LEU A 1 102 ? 4.010 -6.514 -5.293 1.00 98.25 102 LEU A N 1
ATOM 781 C CA . LEU A 1 102 ? 4.736 -5.315 -4.900 1.00 98.25 102 LEU A CA 1
ATOM 782 C C . LEU A 1 102 ? 5.557 -5.605 -3.647 1.00 98.25 102 LEU A C 1
ATOM 784 O O . LEU A 1 102 ? 5.011 -6.061 -2.644 1.00 98.25 102 LEU A O 1
ATOM 788 N N . THR A 1 103 ? 6.847 -5.292 -3.672 1.00 98.19 103 THR A N 1
ATOM 789 C CA . THR A 1 103 ? 7.746 -5.480 -2.530 1.00 98.19 103 THR A CA 1
ATOM 790 C C . THR A 1 103 ? 8.585 -4.234 -2.278 1.00 98.19 103 THR A C 1
ATOM 792 O O . THR A 1 103 ? 9.026 -3.559 -3.211 1.00 98.19 103 THR A O 1
ATOM 795 N N . ASN A 1 104 ? 8.836 -3.934 -1.001 1.00 97.75 104 ASN A N 1
ATOM 796 C CA . ASN A 1 104 ? 9.724 -2.850 -0.568 1.00 97.75 104 ASN A CA 1
ATOM 797 C C . ASN A 1 104 ? 9.312 -1.490 -1.156 1.00 97.75 104 ASN A C 1
ATOM 799 O O . ASN A 1 104 ? 10.078 -0.837 -1.868 1.00 97.75 104 ASN A O 1
ATOM 803 N N . ILE A 1 105 ? 8.074 -1.067 -0.897 1.00 97.75 105 ILE A N 1
ATOM 804 C CA . ILE A 1 105 ? 7.535 0.177 -1.457 1.00 97.75 105 ILE A CA 1
ATOM 805 C C . ILE A 1 105 ? 7.539 1.270 -0.393 1.00 97.75 105 ILE A C 1
ATOM 807 O O . ILE A 1 105 ? 6.904 1.144 0.652 1.00 97.75 105 ILE A O 1
ATOM 811 N N . LEU A 1 106 ? 8.188 2.402 -0.661 1.00 97.31 106 LEU A N 1
ATOM 812 C CA . LEU A 1 106 ? 8.197 3.493 0.321 1.00 97.31 106 LEU A CA 1
ATOM 813 C C . LEU A 1 106 ? 6.855 4.230 0.373 1.00 97.31 106 LEU A C 1
ATOM 815 O O . LEU A 1 106 ? 6.399 4.657 1.431 1.00 97.31 106 LEU A O 1
ATOM 819 N N . THR A 1 107 ? 6.188 4.440 -0.761 1.00 97.62 107 THR A N 1
ATOM 820 C CA . THR A 1 107 ? 4.897 5.140 -0.756 1.00 97.62 107 THR A CA 1
ATOM 821 C C . THR A 1 107 ? 3.981 4.679 -1.879 1.00 97.62 107 THR A C 1
ATOM 823 O O . THR A 1 107 ? 4.290 4.868 -3.055 1.00 97.62 107 THR A O 1
ATOM 826 N N . LEU A 1 108 ? 2.794 4.204 -1.502 1.00 97.75 108 LEU A N 1
ATOM 827 C CA . LEU A 1 108 ? 1.646 3.950 -2.371 1.00 97.75 108 LEU A CA 1
ATOM 828 C C . LEU A 1 108 ? 0.591 5.031 -2.132 1.00 97.75 108 LEU A C 1
ATOM 830 O O . LEU A 1 108 ? -0.050 5.078 -1.085 1.00 97.75 108 LEU A O 1
ATOM 834 N N . LYS A 1 109 ? 0.385 5.931 -3.096 1.00 98.25 109 LYS A N 1
ATOM 835 C CA . LYS A 1 109 ? -0.545 7.058 -2.928 1.00 98.25 109 LYS A CA 1
ATOM 836 C C . LYS A 1 109 ? -1.550 7.151 -4.059 1.00 98.25 109 LYS A C 1
ATOM 838 O O . LYS A 1 109 ? -1.170 7.358 -5.209 1.00 98.25 109 LYS A O 1
ATOM 843 N N . ARG A 1 110 ? -2.844 7.157 -3.723 1.00 98.12 110 ARG A N 1
ATOM 844 C CA . ARG A 1 110 ? -3.929 7.209 -4.721 1.00 98.12 110 ARG A CA 1
ATOM 845 C C . ARG A 1 110 ? -3.798 6.096 -5.765 1.00 98.12 110 ARG A C 1
ATOM 847 O O . ARG A 1 110 ? -4.018 6.350 -6.941 1.00 98.12 110 ARG A O 1
ATOM 854 N N . ALA A 1 111 ? -3.333 4.926 -5.346 1.00 97.56 111 ALA A N 1
ATOM 855 C CA . ALA A 1 111 ? -3.209 3.762 -6.207 1.00 97.56 111 ALA A CA 1
ATOM 856 C C . ALA A 1 111 ? -4.431 2.857 -6.028 1.00 97.56 111 ALA A C 1
ATOM 858 O O . ALA A 1 111 ? -5.008 2.821 -4.942 1.00 97.56 111 ALA A O 1
ATOM 859 N N . ASN A 1 112 ? -4.790 2.142 -7.085 1.00 98.38 112 ASN A N 1
ATOM 860 C CA . ASN A 1 112 ? -5.827 1.122 -7.062 1.00 98.38 112 ASN A CA 1
ATOM 861 C C . ASN A 1 112 ? -5.140 -0.231 -7.211 1.00 98.38 112 ASN A C 1
ATOM 863 O O . ASN A 1 112 ? -4.512 -0.465 -8.242 1.00 98.38 112 ASN A O 1
ATOM 867 N N . LEU A 1 113 ? -5.242 -1.065 -6.187 1.00 98.19 113 LEU A N 1
ATOM 868 C CA . LEU A 1 113 ? -4.710 -2.415 -6.132 1.00 98.19 113 LEU A CA 1
ATOM 869 C C . LEU A 1 113 ? -5.875 -3.394 -6.248 1.00 98.19 113 LEU A C 1
ATOM 871 O O . LEU A 1 113 ? -6.828 -3.293 -5.474 1.00 98.19 113 LEU A O 1
ATOM 875 N N . ASP A 1 114 ? -5.789 -4.306 -7.204 1.00 98.38 114 ASP A N 1
ATOM 876 C CA . ASP A 1 114 ? -6.765 -5.370 -7.416 1.00 98.38 114 ASP A CA 1
ATOM 877 C C . ASP A 1 114 ? -6.032 -6.704 -7.520 1.00 98.38 114 ASP A C 1
ATOM 879 O O . ASP A 1 114 ? -5.063 -6.809 -8.274 1.00 98.38 114 ASP A O 1
ATOM 883 N N . SER A 1 115 ? -6.452 -7.701 -6.743 1.00 98.25 115 SER A N 1
ATOM 884 C CA . SER A 1 115 ? -5.870 -9.048 -6.793 1.00 98.25 115 SER A CA 1
ATOM 885 C C . SER A 1 115 ? -4.339 -9.029 -6.660 1.00 98.25 115 SER A C 1
ATOM 887 O O . SER A 1 115 ? -3.611 -9.791 -7.293 1.00 98.25 115 SER A O 1
ATOM 889 N N . ALA A 1 116 ? -3.830 -8.086 -5.862 1.00 97.75 116 ALA A N 1
ATOM 890 C CA . ALA A 1 116 ? -2.412 -7.797 -5.741 1.00 97.75 116 ALA A CA 1
ATOM 891 C C . ALA A 1 116 ? -1.870 -8.258 -4.391 1.00 97.75 116 ALA A C 1
ATOM 893 O O . ALA A 1 116 ? -2.554 -8.229 -3.364 1.00 97.75 116 ALA A O 1
ATOM 894 N N . THR A 1 117 ? -0.589 -8.597 -4.381 1.00 98.38 117 THR A N 1
ATOM 895 C CA . THR A 1 117 ? 0.107 -9.002 -3.162 1.00 98.38 117 THR A CA 1
ATOM 896 C C . THR A 1 117 ? 1.181 -7.980 -2.843 1.00 98.38 117 THR A C 1
ATOM 898 O O . THR A 1 117 ? 2.070 -7.723 -3.653 1.00 98.38 117 THR A O 1
ATOM 901 N N . VAL A 1 118 ? 1.091 -7.360 -1.673 1.00 97.88 118 VAL A N 1
ATOM 902 C CA . VAL A 1 118 ? 1.924 -6.227 -1.281 1.00 97.88 118 VAL A CA 1
ATOM 903 C C . VAL A 1 118 ? 2.654 -6.541 0.014 1.00 97.88 118 VAL A C 1
ATOM 905 O O . VAL A 1 118 ? 2.027 -6.860 1.021 1.00 97.88 118 VAL A O 1
ATOM 908 N N . TYR A 1 119 ? 3.973 -6.381 -0.012 1.00 97.50 119 TYR A N 1
ATOM 909 C CA . TYR A 1 119 ? 4.862 -6.667 1.108 1.00 97.50 119 TYR A CA 1
ATOM 910 C C . TYR A 1 119 ? 5.762 -5.478 1.425 1.00 97.50 119 TYR A C 1
ATOM 912 O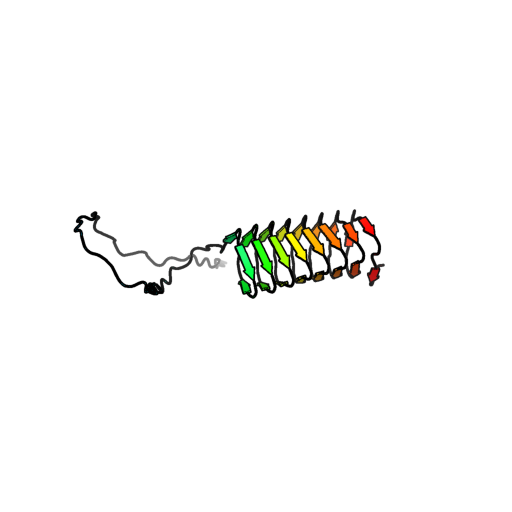 O . TYR A 1 119 ? 6.284 -4.831 0.512 1.00 97.50 119 TYR A O 1
ATOM 920 N N . ASN A 1 120 ? 6.019 -5.270 2.717 1.00 97.56 120 ASN A N 1
ATOM 921 C CA . ASN A 1 120 ? 6.980 -4.299 3.237 1.00 97.56 120 ASN A CA 1
ATOM 922 C C . ASN A 1 120 ? 6.764 -2.895 2.653 1.00 97.56 120 ASN A C 1
ATOM 924 O O . ASN A 1 120 ? 7.483 -2.440 1.753 1.00 97.56 120 ASN A O 1
ATOM 928 N N . VAL A 1 121 ? 5.727 -2.220 3.146 1.00 97.50 121 VAL A N 1
ATOM 929 C CA . VAL A 1 121 ? 5.346 -0.891 2.664 1.00 97.50 121 VAL A CA 1
ATOM 930 C C . VAL A 1 121 ? 5.374 0.128 3.780 1.00 97.50 121 VAL A C 1
ATOM 932 O O . VAL A 1 121 ? 4.795 -0.069 4.840 1.00 97.50 121 VAL A O 1
ATOM 935 N N . VAL A 1 122 ? 5.982 1.282 3.529 1.00 97.81 122 VAL A N 1
ATOM 936 C CA . VAL A 1 122 ? 6.051 2.326 4.557 1.00 97.81 122 VAL A CA 1
ATOM 937 C C . VAL A 1 122 ? 4.731 3.102 4.664 1.00 97.81 122 VAL A C 1
ATOM 939 O O . VAL A 1 122 ? 4.174 3.227 5.751 1.00 97.81 122 VAL A O 1
ATOM 942 N N . ASP A 1 123 ? 4.186 3.621 3.560 1.00 97.81 123 ASP A N 1
ATOM 943 C CA . ASP A 1 123 ? 2.946 4.415 3.601 1.00 97.81 123 ASP A CA 1
ATOM 944 C C . ASP A 1 123 ? 1.995 4.069 2.454 1.00 97.81 123 ASP A C 1
ATOM 946 O O . ASP A 1 123 ? 2.315 4.273 1.281 1.00 97.81 123 ASP A O 1
ATOM 950 N N . ILE A 1 124 ? 0.785 3.625 2.796 1.00 98.25 124 ILE A N 1
ATOM 951 C CA . ILE A 1 124 ? -0.337 3.487 1.865 1.00 98.25 124 ILE A CA 1
ATOM 952 C C . ILE A 1 124 ? -1.359 4.575 2.174 1.00 98.25 124 ILE A C 1
ATOM 954 O O . ILE A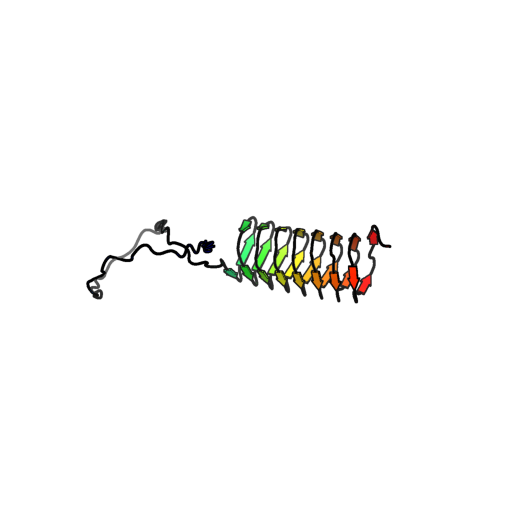 1 124 ? -1.922 4.642 3.266 1.00 98.25 124 ILE A O 1
ATOM 958 N N . ARG A 1 125 ? -1.644 5.445 1.202 1.00 98.25 125 ARG A N 1
ATOM 959 C CA . ARG A 1 125 ? -2.514 6.603 1.420 1.00 98.25 125 ARG A CA 1
ATOM 960 C C . ARG A 1 125 ? -3.508 6.829 0.297 1.00 98.25 125 ARG A C 1
ATOM 962 O O . ARG A 1 125 ? -3.120 7.026 -0.854 1.00 98.25 125 ARG A O 1
ATOM 969 N N . ARG A 1 126 ? -4.790 6.986 0.651 1.00 98.19 126 ARG A N 1
ATOM 970 C CA . ARG A 1 126 ? -5.871 7.245 -0.323 1.00 98.19 126 ARG A CA 1
ATOM 971 C C . ARG A 1 126 ? -5.951 6.177 -1.416 1.00 98.19 126 ARG A C 1
ATOM 973 O O . ARG A 1 126 ? -6.242 6.524 -2.553 1.00 98.19 126 ARG A O 1
ATOM 980 N N . ALA A 1 127 ? -5.594 4.940 -1.095 1.00 98.00 127 ALA A N 1
ATOM 981 C CA . ALA A 1 127 ? -5.596 3.832 -2.038 1.00 98.00 127 ALA A CA 1
ATOM 982 C C . ALA A 1 127 ? -6.926 3.072 -1.985 1.00 98.00 127 ALA A C 1
ATOM 984 O O . ALA A 1 127 ? -7.576 3.056 -0.939 1.00 98.00 127 ALA A O 1
ATOM 985 N N . ALA A 1 128 ? -7.293 2.444 -3.095 1.00 98.44 128 ALA A N 1
ATOM 986 C CA . ALA A 1 128 ? -8.311 1.402 -3.128 1.00 98.44 128 ALA A CA 1
ATOM 987 C C . ALA A 1 128 ? -7.595 0.051 -3.202 1.00 98.44 128 ALA A C 1
ATOM 989 O O . ALA A 1 128 ? -6.680 -0.101 -4.006 1.00 98.44 128 ALA A O 1
ATOM 990 N N . ILE A 1 129 ? -7.965 -0.885 -2.338 1.00 98.31 129 ILE A N 1
ATOM 991 C CA . ILE A 1 129 ? -7.351 -2.205 -2.203 1.00 98.31 129 ILE A CA 1
ATOM 992 C C . ILE A 1 129 ? -8.483 -3.226 -2.247 1.00 98.31 129 ILE A C 1
ATOM 994 O O . ILE A 1 129 ? -9.364 -3.196 -1.390 1.00 98.31 129 ILE A O 1
ATOM 998 N N . ILE A 1 130 ? -8.493 -4.079 -3.263 1.00 98.50 130 ILE A N 1
ATOM 999 C CA . ILE A 1 130 ? -9.581 -5.023 -3.528 1.00 98.50 130 ILE A CA 1
ATOM 1000 C C . ILE A 1 130 ? -8.974 -6.401 -3.757 1.00 98.50 130 ILE A C 1
ATOM 1002 O O . ILE A 1 130 ? -7.969 -6.508 -4.459 1.00 98.50 130 ILE A O 1
ATOM 1006 N N . ALA A 1 131 ? -9.557 -7.440 -3.151 1.00 98.19 131 ALA A N 1
ATOM 1007 C CA . ALA A 1 131 ? -9.138 -8.833 -3.343 1.00 98.19 131 ALA A CA 1
ATOM 1008 C C . ALA A 1 131 ? -7.624 -9.060 -3.137 1.00 98.19 131 ALA A C 1
ATOM 1010 O O . ALA A 1 131 ? -7.014 -9.910 -3.772 1.00 98.19 131 ALA A O 1
ATOM 1011 N N . SER A 1 132 ? -6.990 -8.249 -2.289 1.00 98.31 132 SER A N 1
ATOM 1012 C CA . SER A 1 132 ? -5.534 -8.137 -2.214 1.00 98.31 132 SER A CA 1
ATOM 1013 C C . SER A 1 132 ? -5.012 -8.593 -0.857 1.00 98.31 132 SER A C 1
ATOM 1015 O O . SER A 1 132 ? -5.734 -8.643 0.137 1.00 98.31 132 SER A O 1
ATOM 1017 N N . THR A 1 133 ? -3.720 -8.886 -0.795 1.00 98.31 133 THR A N 1
ATOM 1018 C CA . THR A 1 133 ? -3.038 -9.232 0.454 1.00 98.31 133 THR A CA 1
ATOM 1019 C C . THR A 1 133 ? -1.999 -8.170 0.774 1.00 98.31 133 THR A C 1
ATOM 1021 O O . THR A 1 133 ? -1.111 -7.916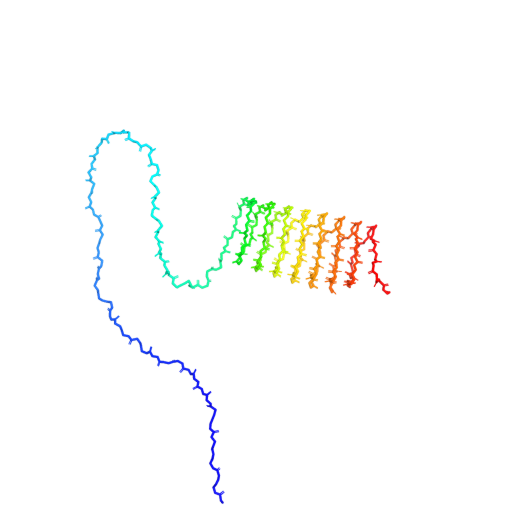 -0.036 1.00 98.31 133 THR A O 1
ATOM 1024 N N . ILE A 1 134 ? -2.104 -7.544 1.946 1.00 97.75 134 ILE A N 1
ATOM 1025 C CA . ILE A 1 134 ? -1.158 -6.536 2.434 1.00 97.75 134 ILE A CA 1
ATOM 1026 C C . ILE A 1 134 ? -0.472 -7.064 3.690 1.00 97.75 134 ILE A C 1
ATOM 1028 O O . ILE A 1 134 ? -1.119 -7.255 4.723 1.00 97.75 134 ILE A O 1
ATOM 1032 N N . LEU A 1 135 ? 0.843 -7.248 3.609 1.00 97.31 135 LEU A N 1
ATOM 1033 C CA . LEU A 1 135 ? 1.684 -7.679 4.720 1.00 97.31 135 LEU A CA 1
ATOM 1034 C C . LEU A 1 135 ? 2.741 -6.615 5.024 1.00 97.31 135 LEU A C 1
ATOM 1036 O O . LEU A 1 135 ? 3.351 -6.056 4.108 1.00 97.31 135 LEU A O 1
ATOM 1040 N N . ASP A 1 136 ? 2.995 -6.373 6.309 1.00 96.94 136 ASP A N 1
ATOM 1041 C CA . ASP A 1 136 ? 4.086 -5.504 6.776 1.00 96.94 136 ASP A CA 1
ATOM 1042 C C . ASP A 1 136 ? 3.979 -4.068 6.247 1.00 96.94 136 ASP A C 1
ATOM 1044 O O . ASP A 1 136 ? 4.938 -3.495 5.723 1.00 96.94 136 ASP A O 1
ATOM 1048 N N . ALA A 1 137 ? 2.789 -3.475 6.352 1.00 96.88 137 ALA A N 1
ATOM 1049 C CA . ALA A 1 137 ? 2.598 -2.068 6.021 1.00 96.88 137 ALA A CA 1
ATOM 1050 C C . ALA A 1 137 ? 2.683 -1.210 7.288 1.00 96.88 137 ALA A C 1
ATOM 1052 O O . ALA A 1 137 ? 1.855 -1.356 8.174 1.00 96.88 137 ALA A O 1
ATOM 1053 N N . ILE A 1 138 ? 3.617 -0.262 7.378 1.00 97.25 138 ILE A N 1
ATOM 1054 C CA . ILE A 1 138 ? 3.778 0.570 8.586 1.00 97.25 138 ILE A CA 1
ATOM 1055 C C . ILE A 1 138 ? 2.528 1.426 8.829 1.00 97.25 138 ILE A C 1
ATOM 1057 O O . ILE A 1 138 ? 2.056 1.547 9.962 1.00 97.25 138 ILE A O 1
ATOM 1061 N N . ARG A 1 139 ? 1.976 2.028 7.769 1.00 97.19 139 ARG A N 1
ATOM 1062 C CA . ARG A 1 139 ? 0.779 2.865 7.868 1.00 97.19 139 ARG A CA 1
ATOM 1063 C C . ARG A 1 139 ? -0.133 2.735 6.657 1.00 97.19 139 ARG A C 1
ATOM 1065 O O . ARG A 1 139 ? 0.299 2.906 5.517 1.00 97.19 139 ARG A O 1
ATOM 1072 N N . ILE A 1 140 ? -1.427 2.573 6.921 1.00 97.75 140 ILE A N 1
ATOM 1073 C CA . ILE A 1 140 ? -2.504 2.667 5.934 1.00 97.75 140 ILE A CA 1
ATOM 1074 C C . ILE A 1 140 ? -3.452 3.790 6.356 1.00 97.75 140 ILE A C 1
ATOM 1076 O O . ILE A 1 140 ? -3.979 3.792 7.465 1.00 97.75 140 ILE A O 1
ATOM 1080 N N . LYS A 1 141 ? -3.667 4.780 5.481 1.00 98.06 141 LYS A N 1
ATOM 1081 C CA . LYS A 1 141 ? -4.445 5.980 5.810 1.00 98.06 141 LYS A CA 1
ATOM 1082 C C . LYS A 1 141 ? -5.410 6.407 4.716 1.00 98.06 141 LYS A C 1
ATOM 1084 O O . LYS A 1 141 ? -4.999 6.688 3.584 1.00 98.06 141 LYS A O 1
ATOM 1089 N N . LYS A 1 142 ? -6.673 6.645 5.085 1.00 98.00 142 LYS A N 1
ATOM 1090 C CA . LYS A 1 142 ? -7.722 7.079 4.142 1.00 98.00 142 LYS A CA 1
ATOM 1091 C C . LYS A 1 142 ? -7.889 6.113 2.971 1.00 98.00 142 LYS A C 1
ATOM 1093 O O . LYS A 1 142 ? -8.112 6.575 1.858 1.00 98.00 142 LYS A O 1
ATOM 1098 N N . ALA A 1 143 ? -7.672 4.823 3.196 1.00 97.62 143 ALA A N 1
ATOM 1099 C CA . ALA A 1 143 ? -7.798 3.802 2.169 1.00 97.62 143 ALA A CA 1
ATOM 1100 C C . ALA A 1 143 ? -9.183 3.149 2.220 1.00 97.62 143 ALA A C 1
ATOM 1102 O O . ALA A 1 143 ? -9.863 3.193 3.244 1.00 97.62 143 ALA A O 1
ATOM 1103 N N . THR A 1 144 ? -9.577 2.527 1.120 1.00 98.12 144 THR A N 1
ATOM 1104 C CA . THR A 1 144 ? -10.722 1.620 1.073 1.00 98.12 144 THR A CA 1
ATOM 1105 C C . THR A 1 144 ? -10.176 0.232 0.802 1.00 98.12 144 THR A C 1
ATOM 1107 O O . THR A 1 144 ? -9.493 0.041 -0.199 1.00 98.12 144 THR A O 1
ATOM 1110 N N . VAL A 1 145 ? -10.435 -0.705 1.705 1.00 97.94 145 VAL A N 1
ATOM 1111 C CA . VAL A 1 145 ? -9.938 -2.077 1.648 1.00 97.94 145 VAL A CA 1
ATOM 1112 C C . VAL A 1 145 ? -11.136 -3.015 1.619 1.00 97.94 145 VAL A C 1
ATOM 1114 O O . VAL A 1 145 ? -12.015 -2.890 2.468 1.00 97.94 145 VAL A O 1
ATOM 1117 N N . GLN A 1 146 ? -11.199 -3.916 0.641 1.00 98.12 146 GLN A N 1
ATOM 1118 C CA . GLN A 1 146 ? -12.331 -4.823 0.448 1.00 98.12 146 GLN A CA 1
ATOM 1119 C C . GLN A 1 146 ? -11.867 -6.237 0.106 1.00 98.12 146 GLN A C 1
ATOM 1121 O O . GLN A 1 146 ? -10.956 -6.395 -0.709 1.00 98.12 146 GLN A O 1
ATOM 1126 N N . ASN A 1 147 ? -12.510 -7.257 0.683 1.00 97.88 147 ASN A N 1
ATOM 1127 C CA . ASN A 1 147 ? -12.248 -8.674 0.395 1.00 97.88 147 ASN A CA 1
ATOM 1128 C C . ASN A 1 147 ? -10.750 -9.024 0.483 1.00 97.88 147 ASN A C 1
ATOM 1130 O O . ASN A 1 147 ? -10.216 -9.711 -0.380 1.00 97.88 147 ASN A O 1
ATOM 1134 N N . SER A 1 148 ? -10.036 -8.442 1.446 1.00 97.62 148 SER A N 1
ATOM 1135 C CA . SER A 1 148 ? -8.570 -8.444 1.481 1.00 97.62 148 SER A CA 1
ATOM 1136 C C . SER A 1 148 ? -8.040 -8.944 2.820 1.00 97.62 148 SER A C 1
ATOM 1138 O O . SER A 1 148 ? -8.719 -8.858 3.843 1.00 97.62 148 SER A O 1
ATOM 1140 N N . LEU A 1 149 ? -6.795 -9.410 2.824 1.00 97.38 149 LEU A N 1
ATOM 1141 C CA . LEU A 1 149 ? -6.064 -9.765 4.037 1.00 97.38 149 LEU A CA 1
ATOM 1142 C C . LEU A 1 149 ? -5.132 -8.614 4.426 1.00 97.38 149 LEU A C 1
ATOM 1144 O O . LEU A 1 149 ? -4.298 -8.193 3.622 1.00 97.38 149 LEU A O 1
ATOM 1148 N N . LEU A 1 150 ? -5.252 -8.116 5.657 1.00 96.75 150 LEU A N 1
ATOM 1149 C CA . LEU A 1 150 ? -4.340 -7.133 6.240 1.00 96.75 150 LEU A CA 1
ATOM 1150 C C . LEU A 1 150 ? -3.621 -7.750 7.435 1.00 96.75 150 LEU A C 1
ATOM 1152 O O . LEU A 1 150 ? -4.257 -8.141 8.414 1.00 96.75 150 LEU A O 1
ATOM 1156 N N . ARG A 1 151 ? -2.290 -7.789 7.391 1.00 96.38 151 ARG A N 1
ATOM 1157 C CA . ARG A 1 151 ? -1.500 -8.329 8.496 1.00 96.38 151 ARG A CA 1
ATOM 1158 C C . ARG A 1 151 ? -0.290 -7.475 8.828 1.00 96.38 151 ARG A C 1
ATOM 1160 O O . ARG A 1 151 ? 0.415 -7.017 7.928 1.00 96.38 151 ARG A O 1
ATOM 1167 N N . ARG A 1 152 ? -0.036 -7.319 10.132 1.00 95.56 152 ARG A N 1
ATOM 1168 C CA . ARG A 1 152 ? 1.078 -6.530 10.680 1.00 95.56 152 ARG A CA 1
ATOM 1169 C C . ARG A 1 152 ? 1.050 -5.105 10.132 1.00 95.56 152 ARG A C 1
ATOM 1171 O O . ARG A 1 152 ? 1.989 -4.653 9.478 1.00 95.56 152 ARG A O 1
ATOM 1178 N N . VAL A 1 153 ? -0.070 -4.421 10.380 1.00 95.12 153 VAL A N 1
ATOM 1179 C CA . VAL A 1 153 ? -0.264 -3.008 10.033 1.00 95.12 153 VAL A CA 1
ATOM 1180 C C . VAL A 1 153 ? -0.349 -2.178 11.313 1.00 95.12 153 VAL A C 1
ATOM 1182 O O . VAL A 1 153 ? -1.444 -2.000 11.855 1.00 95.12 153 VAL A O 1
ATOM 1185 N N . PRO A 1 154 ? 0.777 -1.629 11.811 1.00 94.06 154 PRO A N 1
ATOM 1186 C CA . PRO A 1 154 ? 0.809 -0.905 13.077 1.00 94.06 154 PRO A CA 1
ATOM 1187 C C . PRO A 1 154 ? -0.119 0.304 13.140 1.00 94.06 154 PRO A C 1
ATOM 1189 O O . PRO A 1 154 ? -0.417 0.760 14.233 1.00 94.06 154 PRO A O 1
ATOM 1192 N N . LEU A 1 155 ? -0.556 0.865 12.008 1.00 95.25 155 LEU A N 1
ATOM 1193 C CA . LEU A 1 155 ? -1.519 1.962 12.010 1.00 95.25 155 LEU A CA 1
ATOM 1194 C C . LEU A 1 155 ? -2.439 1.937 10.786 1.00 95.25 155 LEU A C 1
ATOM 1196 O O . LEU A 1 155 ? -2.058 2.372 9.696 1.00 95.25 155 LEU A O 1
ATOM 1200 N N . LEU A 1 156 ? -3.684 1.511 10.995 1.00 96.06 156 LEU A N 1
ATOM 1201 C CA . LEU A 1 156 ? -4.784 1.588 10.036 1.00 96.06 156 LEU A CA 1
ATOM 1202 C C . LEU A 1 156 ? -5.746 2.719 10.423 1.00 96.06 156 LEU A C 1
ATOM 1204 O O . LEU A 1 156 ? -6.624 2.561 11.272 1.00 96.06 156 LEU A O 1
ATOM 1208 N N . GLU A 1 157 ? -5.586 3.880 9.790 1.00 96.69 157 GLU A N 1
ATOM 1209 C CA . GLU A 1 157 ? -6.265 5.119 10.173 1.00 96.69 157 GLU A CA 1
ATOM 1210 C C . GLU A 1 157 ? -7.281 5.604 9.126 1.00 96.69 157 GLU A C 1
ATOM 1212 O O . GLU A 1 157 ? -6.957 5.714 7.936 1.00 96.69 157 GLU A O 1
ATOM 1217 N N . ARG A 1 158 ? -8.460 6.067 9.573 1.00 97.50 158 ARG A N 1
ATOM 1218 C CA . ARG A 1 158 ? -9.422 6.821 8.734 1.00 97.50 158 ARG A CA 1
ATOM 1219 C C . ARG A 1 158 ? -9.801 6.091 7.451 1.00 97.50 158 ARG A C 1
ATOM 1221 O O . ARG A 1 158 ? -9.958 6.738 6.418 1.00 97.50 158 ARG A O 1
ATOM 1228 N N . SER A 1 159 ? -9.828 4.768 7.496 1.00 97.44 159 SER A N 1
ATOM 1229 C CA . SER A 1 159 ? -10.030 3.918 6.327 1.00 97.44 159 SER A CA 1
ATOM 1230 C C . SER A 1 159 ? -11.403 3.253 6.389 1.00 97.44 159 SER A C 1
ATOM 1232 O O . SER A 1 159 ? -12.086 3.331 7.404 1.00 97.44 159 SER A O 1
ATOM 1234 N N . THR A 1 160 ? -11.808 2.613 5.301 1.00 97.62 160 THR A N 1
ATOM 1235 C CA . THR A 1 160 ? -12.995 1.755 5.269 1.00 97.62 160 THR A CA 1
ATOM 1236 C C . THR A 1 160 ? -12.539 0.339 4.963 1.00 97.62 160 THR A C 1
ATOM 1238 O O . THR A 1 160 ? -11.835 0.141 3.974 1.00 97.62 160 THR A O 1
ATOM 1241 N N . VAL A 1 161 ? -12.920 -0.627 5.790 1.00 97.00 161 VAL A N 1
ATOM 1242 C CA . VAL A 1 161 ? -12.521 -2.035 5.682 1.00 97.00 161 VAL A CA 1
ATOM 1243 C C . VAL A 1 161 ? -13.776 -2.884 5.523 1.00 97.00 161 VAL A C 1
ATOM 1245 O O . VAL A 1 161 ? -14.643 -2.840 6.388 1.00 97.00 161 VAL A O 1
ATOM 1248 N N . LYS A 1 162 ? -13.904 -3.638 4.429 1.00 97.62 162 LYS A N 1
ATOM 1249 C CA . LYS A 1 162 ? -15.088 -4.467 4.170 1.00 97.62 162 LYS A CA 1
ATOM 1250 C C . LYS A 1 162 ? -14.732 -5.908 3.857 1.00 97.62 162 LYS A C 1
ATOM 1252 O O . LYS A 1 162 ? -13.957 -6.135 2.933 1.00 97.62 162 LYS A O 1
ATOM 1257 N N . ASN A 1 163 ? -15.338 -6.866 4.555 1.00 97.06 163 ASN A N 1
ATOM 1258 C CA . ASN A 1 163 ? -15.126 -8.299 4.318 1.00 97.06 163 ASN A CA 1
ATOM 1259 C C . ASN A 1 163 ? -13.636 -8.676 4.326 1.00 97.06 163 ASN A C 1
ATOM 1261 O O . ASN A 1 163 ? -13.159 -9.414 3.465 1.00 97.06 163 ASN A O 1
ATOM 1265 N N . CYS A 1 164 ? -12.872 -8.082 5.242 1.00 96.38 164 CYS A N 1
ATOM 1266 C CA . CYS A 1 164 ? -11.435 -8.301 5.331 1.00 96.38 164 CYS A CA 1
ATOM 1267 C C . CYS A 1 164 ? -11.090 -9.132 6.556 1.00 96.38 164 CYS A C 1
ATOM 1269 O O . CYS A 1 164 ? -11.713 -8.988 7.609 1.00 96.38 164 CYS A O 1
ATOM 1271 N N . VAL A 1 165 ? -10.025 -9.913 6.432 1.00 96.25 165 VAL A N 1
ATOM 1272 C CA . VAL A 1 165 ? -9.354 -10.532 7.574 1.00 96.25 165 VAL A CA 1
ATOM 1273 C C . VAL A 1 165 ? -8.247 -9.585 8.020 1.00 96.25 165 VAL A C 1
ATOM 1275 O O . VAL A 1 165 ? -7.431 -9.153 7.201 1.00 96.25 165 VAL A O 1
ATOM 1278 N N . VAL A 1 166 ? -8.245 -9.208 9.295 1.00 95.38 166 VAL A N 1
ATOM 1279 C CA . VAL A 1 166 ? -7.294 -8.245 9.854 1.00 95.38 166 VAL A CA 1
ATOM 1280 C C . VAL A 1 166 ? -6.630 -8.842 11.089 1.00 95.38 166 VAL A C 1
ATOM 1282 O O . VAL A 1 166 ? -7.310 -9.226 12.036 1.00 95.38 166 VAL A O 1
ATOM 1285 N N . SER A 1 167 ? -5.298 -8.889 11.086 1.00 95.00 167 SER A N 1
ATOM 1286 C CA . SER A 1 167 ? -4.492 -9.476 12.166 1.00 95.00 167 SER A CA 1
ATOM 1287 C C . SER A 1 167 ? -3.289 -8.598 12.504 1.00 95.00 167 SER A C 1
ATOM 1289 O O . SER A 1 167 ? -2.658 -8.053 11.594 1.00 95.00 167 SER A O 1
ATOM 1291 N N . ASP A 1 168 ? -2.921 -8.485 13.780 1.00 9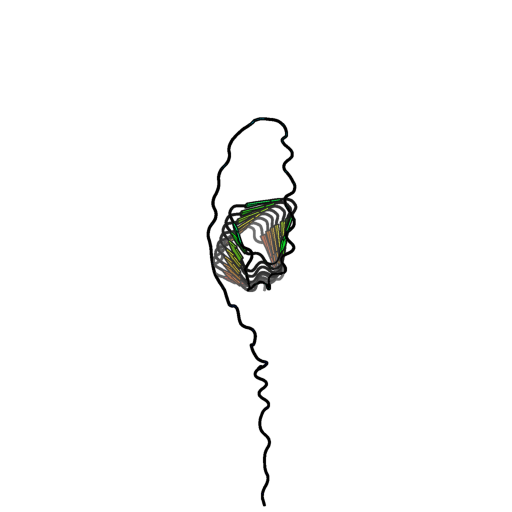3.00 168 ASP A N 1
ATOM 1292 C CA . ASP A 1 168 ? -1.742 -7.726 14.232 1.00 93.00 168 ASP A CA 1
ATOM 1293 C C . ASP A 1 168 ? -1.775 -6.242 13.788 1.00 93.00 168 ASP A C 1
ATOM 1295 O O . ASP A 1 168 ? -0.792 -5.703 13.270 1.00 93.00 168 ASP A O 1
ATOM 1299 N N . CYS A 1 169 ? -2.935 -5.583 13.905 1.00 91.75 169 CYS A N 1
ATOM 1300 C CA . CYS A 1 169 ? -3.139 -4.213 13.423 1.00 91.75 169 CYS A CA 1
ATOM 1301 C C . CYS A 1 169 ? -3.708 -3.287 14.503 1.00 91.75 169 CYS A C 1
ATOM 1303 O O . CYS A 1 169 ? -4.600 -3.682 15.249 1.00 91.75 169 CYS A O 1
ATOM 1305 N N . ILE A 1 170 ? -3.277 -2.020 14.523 1.00 91.88 170 ILE A N 1
ATOM 1306 C CA . ILE A 1 170 ? -3.930 -0.978 15.336 1.00 91.88 170 ILE A CA 1
ATOM 1307 C C . ILE A 1 170 ? -4.904 -0.209 14.447 1.00 91.88 170 ILE A C 1
ATOM 1309 O O . ILE A 1 170 ? -4.501 0.460 13.491 1.00 91.88 170 ILE A O 1
ATOM 1313 N N . ILE A 1 171 ? -6.194 -0.289 14.766 1.00 93.19 171 ILE A N 1
ATOM 1314 C CA . ILE A 1 171 ? -7.278 0.304 13.977 1.00 93.19 171 ILE A CA 1
ATOM 1315 C C . ILE A 1 171 ? -7.748 1.600 14.646 1.00 93.19 171 ILE A C 1
ATOM 1317 O O . ILE A 1 171 ? -8.122 1.605 15.815 1.00 93.19 171 ILE A O 1
ATOM 1321 N N . TYR A 1 172 ? -7.747 2.718 13.913 1.00 94.19 172 TYR A N 1
ATOM 1322 C CA . TYR A 1 172 ? -8.109 4.030 14.459 1.00 94.19 172 TYR A CA 1
ATOM 1323 C C . TYR A 1 172 ? -8.995 4.852 13.517 1.00 94.19 172 TYR A C 1
ATOM 1325 O O . TYR A 1 172 ? -8.610 5.164 12.389 1.00 94.19 172 TYR A O 1
ATOM 1333 N N . LYS A 1 173 ? -10.165 5.296 14.001 1.00 95.38 173 LYS A N 1
ATOM 1334 C CA . LYS A 1 173 ? -11.139 6.093 13.220 1.00 95.38 173 LYS A CA 1
ATOM 1335 C C . LYS A 1 173 ? -11.484 5.453 11.868 1.00 95.38 173 LYS A C 1
ATOM 1337 O O . LYS A 1 173 ? -11.616 6.165 10.881 1.00 95.38 173 LYS A O 1
ATOM 1342 N N . THR A 1 174 ? -11.535 4.129 11.817 1.00 95.44 174 THR A N 1
ATOM 1343 C CA . THR A 1 174 ? -11.747 3.346 10.598 1.00 95.44 174 THR A CA 1
ATOM 1344 C C . THR A 1 174 ? -13.126 2.715 10.682 1.00 95.44 174 THR A C 1
ATOM 1346 O O . THR A 1 174 ? -13.469 2.149 11.717 1.00 95.44 174 THR A O 1
ATOM 1349 N N . ASP A 1 175 ? -13.887 2.813 9.600 1.00 95.44 175 ASP A N 1
ATOM 1350 C CA . ASP A 1 175 ? -15.191 2.170 9.479 1.00 95.44 175 ASP A CA 1
ATOM 1351 C C . ASP A 1 175 ? -14.977 0.734 9.003 1.00 95.44 175 ASP A C 1
ATOM 1353 O O . ASP A 1 175 ? -14.204 0.497 8.068 1.00 95.44 175 ASP A O 1
ATOM 1357 N N . PHE A 1 176 ? -15.648 -0.228 9.626 1.00 92.81 176 PHE A N 1
ATOM 1358 C CA . PHE A 1 176 ? -15.521 -1.636 9.270 1.00 92.81 176 PHE A CA 1
ATOM 1359 C C . PHE A 1 176 ? -16.884 -2.312 9.134 1.00 92.81 176 PHE A C 1
ATOM 1361 O O . PHE A 1 176 ? -17.816 -2.005 9.872 1.00 92.81 176 PHE A O 1
ATOM 1368 N N . ASP A 1 177 ? -16.981 -3.223 8.170 1.00 93.81 177 ASP A N 1
ATOM 1369 C CA . ASP A 1 177 ? -18.178 -4.004 7.848 1.00 93.81 177 ASP A CA 1
ATOM 1370 C C . ASP A 1 177 ? -17.747 -5.420 7.430 1.00 93.81 177 ASP A C 1
ATOM 1372 O O . ASP A 1 177 ? -16.832 -5.568 6.622 1.00 93.81 177 ASP A O 1
ATOM 1376 N N . GLY A 1 178 ? -18.316 -6.471 8.020 1.00 89.69 178 GLY A N 1
ATOM 1377 C CA . GLY A 1 178 ? -17.913 -7.860 7.732 1.00 89.69 178 GLY A CA 1
ATOM 1378 C C . GLY A 1 178 ? -16.436 -8.194 8.020 1.00 89.69 178 GLY A C 1
ATOM 1379 O O . GLY A 1 178 ? -15.880 -9.106 7.415 1.00 89.69 178 GLY A O 1
ATOM 1380 N N . MET A 1 179 ? -15.763 -7.438 8.891 1.00 91.31 179 MET A N 1
ATOM 1381 C CA . MET A 1 179 ? -14.355 -7.663 9.238 1.00 91.31 179 MET A CA 1
ATOM 1382 C C . MET A 1 179 ? -14.199 -8.832 10.220 1.00 91.31 179 MET A C 1
ATOM 1384 O O . MET A 1 179 ? -14.898 -8.885 11.230 1.00 91.31 179 MET A O 1
ATOM 1388 N N . VAL A 1 180 ? -13.229 -9.713 9.967 1.00 90.88 180 VAL A N 1
ATOM 1389 C CA . VAL A 1 180 ? -12.801 -10.764 10.902 1.00 90.88 180 VAL A CA 1
ATOM 1390 C C . VAL A 1 180 ? -11.494 -10.326 11.558 1.00 90.88 180 VAL A C 1
ATOM 1392 O O . VAL A 1 180 ? -10.499 -10.099 10.868 1.00 90.88 180 VAL A O 1
ATOM 1395 N N . LEU A 1 181 ? -11.507 -10.179 12.885 1.00 86.62 181 LEU A N 1
ATOM 1396 C CA . LEU A 1 181 ? -10.314 -9.872 13.675 1.00 86.62 181 LEU A CA 1
ATOM 1397 C C . LEU A 1 181 ? -9.664 -11.168 14.147 1.00 86.62 181 LEU A C 1
ATOM 1399 O O . LEU A 1 181 ? -10.230 -11.887 14.967 1.00 86.62 181 LEU A O 1
ATOM 1403 N N . GLU A 1 182 ? -8.461 -11.439 13.657 1.00 84.81 182 GLU A N 1
ATOM 1404 C CA . GLU A 1 182 ? -7.641 -12.548 14.134 1.00 84.81 182 GLU A CA 1
ATOM 1405 C C . GLU A 1 182 ? -6.619 -12.014 15.143 1.00 84.81 182 GLU A C 1
ATOM 1407 O O . GLU A 1 182 ? -5.859 -11.090 14.845 1.00 84.81 182 GLU A O 1
ATOM 1412 N N . ASN A 1 183 ? -6.604 -12.596 16.345 1.00 74.75 183 ASN A N 1
ATOM 1413 C CA . ASN A 1 183 ? -5.731 -12.201 17.461 1.00 74.75 183 ASN A CA 1
ATOM 1414 C C . ASN A 1 183 ? -5.972 -10.770 17.993 1.00 74.75 183 ASN A C 1
ATOM 1416 O O . ASN A 1 183 ? -5.042 -10.114 18.461 1.00 74.75 183 ASN A O 1
ATOM 1420 N N . GLY A 1 184 ? -7.214 -10.276 17.924 1.00 59.69 184 GLY A N 1
ATOM 1421 C CA . GLY A 1 184 ? -7.613 -9.044 18.613 1.00 59.69 184 GLY A CA 1
ATOM 1422 C C . GLY A 1 184 ? -7.700 -9.257 20.130 1.00 59.69 184 GLY A C 1
ATOM 1423 O O . GLY A 1 184 ? -8.217 -10.286 20.563 1.00 59.69 184 GLY A O 1
ATOM 1424 N N . ILE A 1 185 ? -7.193 -8.300 20.914 1.00 46.19 185 ILE A N 1
ATOM 1425 C CA . ILE A 1 185 ? -7.389 -8.213 22.373 1.00 46.19 185 ILE A CA 1
ATOM 1426 C C . ILE A 1 185 ? -8.516 -7.227 22.663 1.00 46.19 185 ILE A C 1
ATOM 1428 O O . ILE A 1 185 ? -8.508 -6.154 22.012 1.00 46.19 185 ILE A O 1
#

Sequence (185 aa):
MHLSHPHPHSHAREILASINNDHLTCEPETKTKDSADLNRVLSLSSISSADTKSSNSETHIRRCKIAFSSLKDSNLKRSVVTNSTLATLPSVKWSHITDSTLTNILTLKRANLDSATVYNVVDIRRAAIIASTILDAIRIKKATVQNSLLRRVPLLERSTVKNCVVSDCIIYKTDFDGMVLENGI